Protein AF-A0A7S0K2G7-F1 (afdb_monomer_lite)

Secondary structure (DSSP, 8-state):
---------------------TTTT-EEEEEEEEETTEEEEEEEEE---SS--HHHHHHHHHHHHHHHHHHHHHHSS---HHHHHHHHHHHHHHHHHHHHHHHHHHHHHHHHHHHHHHHHHHHHHHHHHHHHHHHHHHHHHHHHHHHHHHHHHHHHHHHHHHHHHHHHHHHHHHHHHHHHHHHHHHHHHHHHHHHHHHHHH--------------------------------------------------------------------S----HHHHHHHHHHHHHHHHHHHHTTS---------

Structure (mmCIF, N/CA/C/O backbone):
data_AF-A0A7S0K2G7-F1
#
_entry.id   AF-A0A7S0K2G7-F1
#
loop_
_atom_site.group_PDB
_atom_site.id
_atom_site.type_symbol
_atom_site.label_atom_id
_atom_site.label_alt_id
_atom_site.label_comp_id
_atom_site.label_asym_id
_atom_site.label_entity_id
_atom_site.label_seq_id
_atom_site.pdbx_PDB_ins_code
_atom_site.Cartn_x
_atom_site.Cartn_y
_atom_site.Cartn_z
_atom_site.occupancy
_atom_site.B_iso_or_equiv
_atom_site.auth_seq_id
_atom_site.auth_comp_id
_atom_site.auth_asym_id
_atom_site.auth_atom_id
_atom_site.pdbx_PDB_model_num
ATOM 1 N N . SER A 1 1 ? -53.977 41.185 75.839 1.00 46.72 1 SER A N 1
ATOM 2 C CA . SER A 1 1 ? -55.345 41.727 75.687 1.00 46.72 1 SER A CA 1
ATOM 3 C C . SER A 1 1 ? -55.779 41.728 74.235 1.00 46.72 1 SER A C 1
ATOM 5 O O . SER A 1 1 ? -54.952 42.078 73.404 1.00 46.72 1 SER A O 1
ATOM 7 N N . ARG A 1 2 ? -57.063 41.399 73.993 1.00 42.34 2 ARG A N 1
ATOM 8 C CA . ARG A 1 2 ? -57.818 41.165 72.728 1.00 42.34 2 ARG A CA 1
ATOM 9 C C . ARG A 1 2 ? -58.191 39.679 72.640 1.00 42.34 2 ARG A C 1
ATOM 11 O O . ARG A 1 2 ? -57.445 38.886 72.094 1.00 42.34 2 ARG A O 1
ATOM 18 N N . LYS A 1 3 ? -59.100 39.201 73.494 1.00 41.12 3 LYS A N 1
ATOM 19 C CA . LYS A 1 3 ? -60.565 39.409 73.563 1.00 41.12 3 LYS A CA 1
ATOM 20 C C . LYS A 1 3 ? -61.272 38.755 72.372 1.00 41.12 3 LYS A C 1
ATOM 22 O O . LYS A 1 3 ? -61.153 39.205 71.240 1.00 41.12 3 LYS A O 1
ATOM 27 N N . ALA A 1 4 ? -61.958 37.671 72.719 1.00 39.75 4 ALA A N 1
ATOM 28 C CA . ALA A 1 4 ? -62.763 36.803 71.888 1.00 39.75 4 ALA A CA 1
ATOM 29 C C . ALA A 1 4 ? -63.917 37.536 71.193 1.00 39.75 4 ALA A C 1
ATOM 31 O O . ALA A 1 4 ? -64.516 38.451 71.761 1.00 39.75 4 ALA A O 1
ATOM 32 N N . SER A 1 5 ? -64.269 37.040 70.011 1.00 44.09 5 SER A N 1
ATOM 33 C CA . SER A 1 5 ? -65.574 37.225 69.386 1.00 44.09 5 SER A CA 1
ATOM 34 C C . SER A 1 5 ? -66.043 35.870 68.867 1.00 44.09 5 SER A C 1
ATOM 36 O O . SER A 1 5 ? -65.487 35.324 67.914 1.00 44.09 5 SER A O 1
ATOM 38 N N . SER A 1 6 ? -67.045 35.322 69.540 1.00 43.19 6 SER A N 1
ATOM 39 C CA . SER A 1 6 ? -67.936 34.297 69.013 1.00 43.19 6 SER A CA 1
ATOM 40 C C . SER A 1 6 ? -68.705 34.824 67.797 1.00 43.19 6 SER A C 1
ATOM 42 O O . SER A 1 6 ? -68.936 36.028 67.670 1.00 43.19 6 SER A O 1
ATOM 44 N N . PRO A 1 7 ? -69.187 33.909 66.952 1.00 49.47 7 PRO A N 1
ATOM 45 C CA . PRO A 1 7 ? -70.595 33.948 66.593 1.00 49.47 7 PRO A CA 1
ATOM 46 C C . PRO A 1 7 ? -71.286 32.668 67.066 1.00 49.47 7 PRO A C 1
ATOM 48 O O . PRO A 1 7 ? -70.886 31.552 66.736 1.00 49.47 7 PRO A O 1
ATOM 51 N N . SER A 1 8 ? -72.319 32.850 67.886 1.00 35.50 8 SER A N 1
ATOM 52 C CA . SER A 1 8 ? -73.343 31.842 68.113 1.00 35.50 8 SER A CA 1
ATOM 53 C C . SER A 1 8 ? -74.365 31.882 66.974 1.00 35.50 8 SER A C 1
ATOM 55 O O . SER A 1 8 ? -74.517 32.901 66.304 1.00 35.50 8 SER A O 1
ATOM 57 N N . ALA A 1 9 ? -75.104 30.777 66.875 1.00 35.03 9 ALA A N 1
ATOM 58 C CA . ALA A 1 9 ? -76.472 30.652 66.377 1.00 35.03 9 ALA A CA 1
ATOM 59 C C . ALA A 1 9 ? -76.649 29.837 65.084 1.00 35.03 9 ALA A C 1
ATOM 61 O O . ALA A 1 9 ? -76.463 30.299 63.965 1.00 35.03 9 ALA A O 1
ATOM 62 N N . SER A 1 10 ? -77.183 28.637 65.325 1.00 38.94 10 SER A N 1
ATOM 63 C CA . SER A 1 10 ? -78.359 28.121 64.622 1.00 38.94 10 SER A CA 1
ATOM 64 C C . SER A 1 10 ? -78.137 27.475 63.261 1.00 38.94 10 SER A C 1
ATOM 66 O O . SER A 1 10 ? -78.573 27.954 62.224 1.00 38.94 10 SER A O 1
ATOM 68 N N . GLY A 1 11 ? -77.578 26.270 63.324 1.00 35.41 11 GLY A N 1
ATOM 69 C CA . GLY A 1 11 ? -77.797 25.210 62.345 1.00 35.41 11 GLY A CA 1
ATOM 70 C C . GLY A 1 11 ? -78.145 23.908 63.059 1.00 35.41 11 GLY A C 1
ATOM 71 O O . GLY A 1 11 ? -77.498 22.892 62.836 1.00 35.41 11 GLY A O 1
ATOM 72 N N . ALA A 1 12 ? -79.112 23.948 63.982 1.00 40.53 12 ALA A N 1
ATOM 73 C CA . ALA A 1 12 ? -79.680 22.761 64.616 1.00 40.53 12 ALA A CA 1
ATOM 74 C C . ALA A 1 12 ? -80.549 21.999 63.600 1.00 40.53 12 ALA A C 1
ATOM 76 O O . ALA A 1 12 ? -81.770 21.977 63.684 1.00 40.53 12 ALA A O 1
ATOM 77 N N . GLY A 1 13 ? -79.894 21.396 62.611 1.00 36.75 13 GLY A N 1
ATOM 78 C CA . GLY A 1 13 ? -80.417 20.294 61.819 1.00 36.75 13 GLY A CA 1
ATOM 79 C C . GLY A 1 13 ? -79.811 19.015 62.366 1.00 36.75 13 GLY A C 1
ATOM 80 O O . GLY A 1 13 ? -78.929 18.429 61.747 1.00 36.75 13 GLY A O 1
ATOM 81 N N . ALA A 1 14 ? -80.226 18.620 63.570 1.00 38.97 14 ALA A N 1
ATOM 82 C CA . ALA A 1 14 ? -79.984 17.265 64.030 1.00 38.97 14 ALA A CA 1
ATOM 83 C C . ALA A 1 14 ? -80.592 16.314 62.982 1.00 38.97 14 ALA A C 1
ATOM 85 O O . ALA A 1 14 ? -81.797 16.419 62.737 1.00 38.97 14 ALA A O 1
ATOM 86 N N . PRO A 1 15 ? -79.852 15.366 62.371 1.00 45.03 15 PRO A N 1
ATOM 87 C CA . PRO A 1 15 ? -80.529 14.151 61.969 1.00 45.03 15 PRO A CA 1
ATOM 88 C C . PRO A 1 15 ? -81.045 13.576 63.281 1.00 45.03 15 PRO A C 1
ATOM 90 O O . PRO A 1 15 ? -80.253 13.253 64.167 1.00 45.03 15 PRO A O 1
ATOM 93 N N . SER A 1 16 ? -82.367 13.568 63.458 1.00 41.41 16 SER A N 1
ATOM 94 C CA . SER A 1 16 ? -82.991 12.932 64.605 1.00 41.41 16 SER A CA 1
ATOM 95 C C . SER A 1 16 ? -82.358 11.552 64.742 1.00 41.41 16 SER A C 1
ATOM 97 O O . SER A 1 16 ? -82.547 10.690 63.879 1.00 41.41 16 SER A O 1
ATOM 99 N N . SER A 1 17 ? -81.559 11.362 65.789 1.00 47.97 17 SER A N 1
ATOM 100 C CA . SER A 1 17 ? -81.069 10.060 66.194 1.00 47.97 17 SER A CA 1
ATOM 101 C C . SER A 1 17 ? -82.270 9.310 66.753 1.00 47.97 17 SER A C 1
ATOM 103 O O . SER A 1 17 ? -82.450 9.178 67.962 1.00 47.97 17 SER A O 1
ATOM 105 N N . ALA A 1 18 ? -83.135 8.851 65.853 1.00 45.72 18 ALA A N 1
ATOM 106 C CA . ALA A 1 18 ? -83.920 7.676 66.135 1.00 45.72 18 ALA A CA 1
ATOM 107 C C . ALA A 1 18 ? -82.900 6.577 66.473 1.00 45.72 18 ALA A C 1
ATOM 109 O O . ALA A 1 18 ? -81.895 6.464 65.758 1.00 45.72 18 ALA A O 1
ATOM 110 N N . PRO A 1 19 ? -83.089 5.786 67.540 1.00 45.00 19 PRO A N 1
ATOM 111 C CA . PRO A 1 19 ? -82.318 4.571 67.723 1.00 45.00 19 PRO A CA 1
ATOM 112 C C . PRO A 1 19 ? -82.691 3.656 66.556 1.00 45.00 19 PRO A C 1
ATOM 114 O O . PRO A 1 19 ? -83.670 2.915 66.601 1.00 45.00 19 PRO A O 1
ATOM 117 N N . GLY A 1 20 ? -81.958 3.798 65.449 1.00 45.41 20 GLY A N 1
ATOM 118 C CA . GLY A 1 20 ? -82.076 2.930 64.296 1.00 45.41 20 GLY A CA 1
ATOM 119 C C . GLY A 1 20 ? -81.886 1.523 64.822 1.00 45.41 20 GLY A C 1
ATOM 120 O O . GLY A 1 20 ? -80.885 1.263 65.492 1.00 45.41 20 GLY A O 1
ATOM 121 N N . GLY A 1 21 ? -82.889 0.674 64.592 1.00 56.19 21 GLY A N 1
ATOM 122 C CA . GLY A 1 21 ? -82.960 -0.680 65.126 1.00 56.19 21 GLY A CA 1
ATOM 123 C C . GLY A 1 21 ? -81.731 -1.536 64.775 1.00 56.19 21 GLY A C 1
ATOM 124 O O . GLY A 1 21 ? -80.747 -1.035 64.231 1.00 56.19 21 GLY A O 1
ATOM 125 N N . PRO A 1 22 ? -81.765 -2.854 65.021 1.00 58.34 22 PRO A N 1
ATOM 126 C CA . PRO A 1 22 ? -80.615 -3.774 64.921 1.00 58.34 22 PRO A CA 1
ATOM 127 C C . PRO A 1 22 ? -79.982 -3.925 63.510 1.00 58.34 22 PRO A C 1
ATOM 129 O O . PRO A 1 22 ? -79.327 -4.919 63.202 1.00 58.34 22 PRO A O 1
ATOM 132 N N . HIS A 1 23 ? -80.207 -2.981 62.599 1.00 60.00 23 HIS A N 1
ATOM 133 C CA . HIS A 1 23 ? -79.773 -2.934 61.210 1.00 60.00 23 HIS A CA 1
ATOM 134 C C . HIS A 1 23 ? -78.792 -1.783 60.912 1.00 60.00 23 HIS A C 1
ATOM 136 O O . HIS A 1 23 ? -78.157 -1.818 59.865 1.00 60.00 23 HIS A O 1
ATOM 142 N N . SER A 1 24 ? -78.618 -0.803 61.810 1.00 66.69 24 SER A N 1
ATOM 143 C CA . SER A 1 24 ? -77.774 0.391 61.575 1.00 66.69 24 SER A CA 1
ATOM 144 C C . SER A 1 24 ? -76.266 0.108 61.499 1.00 66.69 24 SER A C 1
ATOM 146 O O . SER A 1 24 ? -75.523 0.874 60.894 1.00 66.69 24 SER A O 1
ATOM 148 N N . ARG A 1 25 ? -75.809 -1.019 62.059 1.00 75.06 25 ARG A N 1
ATOM 149 C CA . ARG A 1 25 ? -74.409 -1.477 62.004 1.00 75.06 25 ARG A CA 1
ATOM 150 C C . ARG A 1 25 ? -74.139 -2.516 60.912 1.00 75.06 25 ARG A C 1
ATOM 152 O O . ARG A 1 25 ? -73.017 -2.983 60.790 1.00 75.06 25 ARG A O 1
ATOM 159 N N . LYS A 1 26 ? -75.128 -2.919 60.111 1.00 84.12 26 LYS A N 1
ATOM 160 C CA . LYS A 1 26 ? -74.913 -3.943 59.074 1.00 84.12 26 LYS A CA 1
ATOM 161 C C . LYS A 1 26 ? -74.131 -3.337 57.905 1.00 84.12 26 LYS A C 1
ATOM 163 O O . LYS A 1 26 ? -74.641 -2.456 57.219 1.00 84.12 26 LYS A O 1
ATOM 168 N N . ARG A 1 27 ? -72.903 -3.807 57.670 1.00 86.81 27 ARG A N 1
ATOM 169 C CA . ARG A 1 27 ? -72.091 -3.443 56.497 1.00 86.81 27 ARG A CA 1
ATOM 170 C C . ARG A 1 27 ? -72.146 -4.577 55.482 1.00 86.81 27 ARG A C 1
ATOM 172 O O . ARG A 1 27 ? -72.140 -5.740 55.871 1.00 86.81 27 ARG A O 1
ATOM 179 N N . TYR A 1 28 ? -72.183 -4.245 54.197 1.00 91.50 28 TYR A N 1
ATOM 180 C CA . TYR A 1 28 ? -72.109 -5.231 53.122 1.00 91.50 28 TYR A CA 1
ATOM 181 C C . TYR A 1 28 ? -70.980 -4.854 52.170 1.00 91.50 28 TYR A C 1
ATOM 183 O O . TYR A 1 28 ? -70.902 -3.707 51.731 1.00 91.50 28 TYR A O 1
ATOM 191 N N . LEU A 1 29 ? -70.123 -5.815 51.839 1.00 93.19 29 LEU A N 1
ATOM 192 C CA . LEU A 1 29 ? -69.261 -5.714 50.670 1.00 93.19 29 LEU A CA 1
ATOM 193 C C . LEU A 1 29 ? -70.083 -6.179 49.468 1.00 93.19 29 LEU A C 1
ATOM 195 O O . LEU A 1 29 ? -70.464 -7.344 49.398 1.00 93.19 29 LEU A O 1
ATOM 199 N N . ILE A 1 30 ? -70.394 -5.275 48.542 1.00 92.94 30 ILE A N 1
ATOM 200 C CA . ILE A 1 30 ? -71.134 -5.634 47.330 1.00 92.94 30 ILE A CA 1
ATOM 201 C C . ILE A 1 30 ? -70.124 -6.070 46.277 1.00 92.94 30 ILE A C 1
ATOM 203 O O . ILE A 1 30 ? -69.404 -5.245 45.714 1.00 92.94 30 ILE A O 1
ATOM 207 N N . LEU A 1 31 ? -70.079 -7.373 46.013 1.00 94.62 31 LEU A N 1
ATOM 208 C CA . LEU A 1 31 ? -69.347 -7.911 44.880 1.00 94.62 31 LEU A CA 1
ATOM 209 C C . LEU A 1 31 ? -70.282 -7.925 43.670 1.00 94.62 31 LEU A C 1
ATOM 211 O O . LEU A 1 31 ? -71.177 -8.765 43.574 1.00 94.62 31 LEU A O 1
ATOM 215 N N . THR A 1 32 ? -70.095 -6.980 42.754 1.00 94.75 32 THR A N 1
ATOM 216 C CA . THR A 1 32 ? -70.850 -6.948 41.498 1.00 94.75 32 THR A CA 1
ATOM 217 C C . THR A 1 32 ? -70.083 -7.701 40.423 1.00 94.75 32 THR A C 1
ATOM 219 O O . THR A 1 32 ? -69.013 -7.264 40.004 1.00 94.75 32 THR A O 1
ATOM 222 N N . TYR A 1 33 ? -70.649 -8.808 39.953 1.00 93.88 33 TYR A N 1
ATOM 223 C CA . TYR A 1 33 ? -70.148 -9.526 38.789 1.00 93.88 33 TYR A CA 1
ATOM 224 C C . TYR A 1 33 ? -70.899 -9.044 37.547 1.00 93.88 33 TYR A C 1
ATOM 226 O O . TYR A 1 33 ? -72.125 -9.132 37.472 1.00 93.88 33 TYR A O 1
ATOM 234 N N . THR A 1 34 ? -70.163 -8.475 36.597 1.00 94.44 34 THR A N 1
ATOM 235 C CA . THR A 1 34 ? -70.719 -7.903 35.368 1.00 94.44 34 THR A CA 1
ATOM 236 C C . THR A 1 34 ? -70.363 -8.770 34.168 1.00 94.44 34 THR A C 1
ATOM 238 O O . THR A 1 34 ? -69.181 -9.010 33.923 1.00 94.44 34 THR A O 1
ATOM 241 N N . VAL A 1 35 ? -71.376 -9.183 33.412 1.00 92.38 35 VAL A N 1
ATOM 242 C CA . VAL A 1 35 ? -71.272 -9.910 32.136 1.00 92.38 35 VAL A CA 1
ATOM 243 C C . VAL A 1 35 ? -71.955 -9.107 31.018 1.00 92.38 35 VAL A C 1
ATOM 245 O O . VAL A 1 35 ? -72.529 -8.055 31.288 1.00 92.38 35 VAL A O 1
ATOM 248 N N . GLU A 1 36 ? -71.871 -9.562 29.761 1.00 88.69 36 GLU A N 1
ATOM 249 C CA . GLU A 1 36 ? -72.202 -8.771 28.554 1.00 88.69 36 GLU A CA 1
ATOM 250 C C . GLU A 1 36 ? -73.581 -8.088 28.570 1.00 88.69 36 GLU A C 1
ATOM 252 O O . GLU A 1 36 ? -73.713 -6.978 28.059 1.00 88.69 36 GLU A O 1
ATOM 257 N N . PHE A 1 37 ? -74.586 -8.704 29.199 1.00 86.75 37 PHE A N 1
ATOM 258 C CA . PHE A 1 37 ? -75.946 -8.157 29.272 1.00 86.75 37 PHE A CA 1
ATOM 259 C C . PHE A 1 37 ? -76.542 -8.160 30.686 1.00 86.75 37 PHE A C 1
ATOM 261 O O . PHE A 1 37 ? -77.723 -7.856 30.837 1.00 86.75 37 PHE A O 1
ATOM 268 N N . ASP A 1 38 ? -75.761 -8.494 31.722 1.00 90.50 38 ASP A N 1
ATOM 269 C CA . ASP A 1 38 ? -76.280 -8.602 33.090 1.00 90.50 38 ASP A CA 1
ATOM 270 C C . ASP A 1 38 ? -75.260 -8.178 34.160 1.00 90.50 38 ASP A C 1
ATOM 272 O O . ASP A 1 38 ? -74.044 -8.334 34.017 1.00 90.50 38 ASP A O 1
ATOM 276 N N . ARG A 1 39 ? -75.766 -7.620 35.262 1.00 94.19 39 ARG A N 1
ATOM 277 C CA . ARG A 1 39 ? -74.983 -7.210 36.431 1.00 94.19 39 ARG A CA 1
ATOM 278 C C . ARG A 1 39 ? -75.601 -7.823 37.674 1.00 94.19 39 ARG A C 1
ATOM 280 O O . ARG A 1 39 ? -76.542 -7.281 38.257 1.00 94.19 39 ARG A O 1
ATOM 287 N N . VAL A 1 40 ? -74.999 -8.912 38.128 1.00 95.12 40 VAL A N 1
ATOM 288 C CA . VAL A 1 40 ? -75.443 -9.608 39.332 1.00 95.12 40 VAL A CA 1
ATOM 289 C C . VAL A 1 40 ? -74.701 -9.046 40.539 1.00 95.12 40 VAL A C 1
ATOM 291 O O . VAL A 1 40 ? -73.471 -8.965 40.557 1.00 95.12 40 VAL A O 1
ATOM 294 N N . HIS A 1 41 ? -75.456 -8.642 41.557 1.00 96.19 41 HIS A N 1
ATOM 295 C CA . HIS A 1 41 ? -74.921 -8.110 42.805 1.00 96.19 41 HIS A CA 1
ATOM 296 C C . HIS A 1 41 ? -74.969 -9.192 43.881 1.00 96.19 41 HIS A C 1
ATOM 298 O O . HIS A 1 41 ? -76.046 -9.674 44.225 1.00 96.19 41 HIS A O 1
ATOM 304 N N . TYR A 1 42 ? -73.813 -9.527 44.447 1.00 95.81 42 TYR A N 1
ATOM 305 C CA . TYR A 1 42 ? -73.699 -10.418 45.596 1.00 95.81 42 TYR A CA 1
ATOM 306 C C . TYR A 1 42 ? -73.372 -9.579 46.835 1.00 95.81 42 TYR A C 1
ATOM 308 O O . TYR A 1 42 ? -72.226 -9.155 46.998 1.00 95.81 42 TYR A O 1
ATOM 316 N N . PRO A 1 43 ? -74.357 -9.267 47.696 1.00 93.25 43 PRO A N 1
ATOM 317 C CA . PRO A 1 43 ? -74.091 -8.555 48.938 1.00 93.25 43 PRO A CA 1
ATOM 318 C C . PRO A 1 43 ? -73.510 -9.525 49.975 1.00 93.25 43 PRO A C 1
ATOM 320 O O . PRO A 1 43 ? -74.217 -10.388 50.493 1.00 93.25 43 PRO A O 1
ATOM 323 N N . LEU A 1 44 ? -72.225 -9.380 50.302 1.00 93.50 44 LEU A N 1
ATOM 324 C CA . LEU A 1 44 ? -71.573 -10.143 51.365 1.00 93.50 44 LEU A CA 1
ATOM 325 C C . LEU A 1 44 ? -71.712 -9.393 52.695 1.00 93.50 44 LEU A C 1
ATOM 327 O O . LEU A 1 44 ? -71.177 -8.287 52.813 1.00 93.50 44 LEU A O 1
ATOM 331 N N . PRO A 1 45 ? -72.399 -9.954 53.705 1.00 90.31 45 PRO A N 1
ATOM 332 C CA . PRO A 1 45 ? -72.509 -9.323 55.011 1.00 90.31 45 PRO A CA 1
ATOM 333 C C . PRO A 1 45 ? -71.144 -9.305 55.696 1.00 90.31 45 PRO A C 1
ATOM 335 O O . PRO A 1 45 ? -70.472 -10.330 55.790 1.00 90.31 45 PRO A O 1
ATOM 338 N N . LEU A 1 46 ? -70.755 -8.145 56.210 1.00 86.62 46 LEU A N 1
ATOM 339 C CA . LEU A 1 46 ? -69.579 -7.985 57.048 1.00 86.62 46 LEU A CA 1
ATOM 340 C C . LEU A 1 46 ? -70.015 -7.792 58.496 1.00 86.62 46 LEU A C 1
ATOM 342 O O . LEU A 1 46 ? -70.926 -7.011 58.793 1.00 86.62 46 LEU A O 1
ATOM 346 N N . ALA A 1 47 ? -69.326 -8.483 59.401 1.00 84.19 47 ALA A N 1
ATOM 347 C CA . ALA A 1 47 ? -69.401 -8.167 60.814 1.00 84.19 47 ALA A CA 1
ATOM 348 C C . ALA A 1 47 ? -68.845 -6.756 61.029 1.00 84.19 47 ALA A C 1
ATOM 350 O O . ALA A 1 47 ? -67.809 -6.376 60.482 1.00 84.19 47 ALA A O 1
ATOM 351 N N . PHE A 1 48 ? -69.580 -5.960 61.789 1.00 80.44 48 PHE A N 1
ATOM 352 C CA . PHE A 1 48 ? -69.181 -4.606 62.108 1.00 80.44 48 PHE A CA 1
ATOM 353 C C . PHE A 1 48 ? -68.350 -4.616 63.381 1.00 80.44 48 PHE A C 1
ATOM 355 O O . PHE A 1 48 ? -68.866 -4.891 64.463 1.00 80.44 48 PHE A O 1
ATOM 362 N N . GLU A 1 49 ? -67.067 -4.321 63.227 1.00 78.69 49 GLU A N 1
ATOM 363 C CA . GLU A 1 49 ? -66.138 -4.099 64.327 1.00 78.69 49 GLU A CA 1
ATOM 364 C C . GLU A 1 49 ? -65.941 -2.582 64.471 1.00 78.69 49 GLU A C 1
ATOM 366 O O . GLU A 1 49 ? -65.439 -1.937 63.549 1.00 78.69 49 GLU A O 1
ATOM 371 N N . ASP A 1 50 ? -66.405 -2.005 65.588 1.00 73.19 50 ASP A N 1
ATOM 372 C CA . ASP A 1 50 ? -66.291 -0.562 65.879 1.00 73.19 50 ASP A CA 1
ATOM 373 C C . ASP A 1 50 ? -64.818 -0.155 66.063 1.00 73.19 50 ASP A C 1
ATOM 375 O O . ASP A 1 50 ? -64.372 0.848 65.508 1.00 73.19 50 ASP A O 1
ATOM 379 N N . GLU A 1 51 ? -64.043 -0.963 66.793 1.00 79.50 51 GLU A N 1
ATOM 380 C CA . GLU A 1 51 ? -62.613 -0.751 67.003 1.00 79.50 51 GLU A CA 1
ATOM 381 C C . GLU A 1 51 ? -61.924 -2.104 67.257 1.00 79.50 51 GLU A C 1
ATOM 383 O O . GLU A 1 51 ? -62.328 -2.837 68.168 1.00 79.50 51 GLU A O 1
ATOM 388 N N . PRO A 1 52 ? -60.912 -2.494 66.459 1.00 79.56 52 PRO A N 1
ATOM 389 C CA . PRO A 1 52 ? -60.173 -3.723 66.716 1.00 79.56 52 PRO A CA 1
ATOM 390 C C . PRO A 1 52 ? -59.462 -3.617 68.069 1.00 79.56 52 PRO A C 1
ATOM 392 O O . PRO A 1 52 ? -58.906 -2.574 68.413 1.00 79.56 52 PRO A O 1
ATOM 395 N N . SER A 1 53 ? -59.446 -4.701 68.850 1.00 83.69 53 SER A N 1
ATOM 396 C CA . SER A 1 53 ? -58.823 -4.669 70.178 1.00 83.69 53 SER A CA 1
ATOM 397 C C . SER A 1 53 ? -57.352 -4.252 70.082 1.00 83.69 53 SER A C 1
ATOM 399 O O . SER A 1 53 ? -56.604 -4.764 69.241 1.00 83.69 53 SER A O 1
ATOM 401 N N . ALA A 1 54 ? -56.907 -3.354 70.968 1.00 86.19 54 ALA A N 1
ATOM 402 C CA . ALA A 1 54 ? -55.522 -2.878 70.990 1.00 86.19 54 ALA A CA 1
ATOM 403 C C . ALA A 1 54 ? -54.511 -4.039 71.050 1.00 86.19 54 ALA A C 1
ATOM 405 O O . ALA A 1 54 ? -53.446 -3.978 70.436 1.00 86.19 54 ALA A O 1
ATOM 406 N N . GLU A 1 55 ? -54.871 -5.141 71.713 1.00 87.56 55 GLU A N 1
ATOM 407 C CA . GLU A 1 55 ? -54.063 -6.357 71.753 1.00 87.56 55 GLU A CA 1
ATOM 408 C C . GLU A 1 55 ? -53.905 -7.041 70.390 1.00 87.56 55 GLU A C 1
ATOM 410 O O . GLU A 1 55 ? -52.805 -7.486 70.062 1.00 87.56 55 GLU A O 1
ATOM 415 N N . SER A 1 56 ? -54.965 -7.135 69.580 1.00 87.25 56 SER A N 1
ATOM 416 C CA . SER A 1 56 ? -54.895 -7.782 68.261 1.00 87.25 56 SER A CA 1
ATOM 417 C C . SER A 1 56 ? -54.024 -6.979 67.286 1.00 87.25 56 SER A C 1
ATOM 419 O O . SER A 1 56 ? -53.175 -7.545 66.585 1.00 87.25 56 SER A O 1
ATOM 421 N N . MET A 1 57 ? -54.130 -5.648 67.327 1.00 89.06 57 MET A N 1
ATOM 422 C CA . MET A 1 57 ? -53.257 -4.745 66.576 1.00 89.06 57 MET A CA 1
ATOM 423 C C . MET A 1 57 ? -51.809 -4.844 67.047 1.00 89.06 57 MET A C 1
ATOM 425 O O . MET A 1 57 ? -50.904 -5.001 66.229 1.00 89.06 57 MET A O 1
ATOM 429 N N . GLN A 1 58 ? -51.565 -4.825 68.360 1.00 93.81 58 GLN A N 1
ATOM 430 C CA . GLN A 1 58 ? -50.213 -4.964 68.903 1.00 93.81 58 GLN A CA 1
ATOM 431 C C . GLN A 1 58 ? -49.583 -6.316 68.549 1.00 93.81 58 GLN A C 1
ATOM 433 O O . GLN A 1 58 ? -48.402 -6.354 68.202 1.00 93.81 58 GLN A O 1
ATOM 438 N N . ARG A 1 59 ? -50.345 -7.418 68.575 1.00 93.94 59 ARG A N 1
ATOM 439 C CA . ARG A 1 59 ? -49.875 -8.738 68.114 1.00 93.94 59 ARG A CA 1
ATOM 440 C C . ARG A 1 59 ? -49.491 -8.704 66.635 1.00 93.94 59 ARG A C 1
ATOM 442 O O . ARG A 1 59 ? -48.417 -9.184 66.278 1.00 93.94 59 ARG A O 1
ATOM 449 N N . THR A 1 60 ? -50.310 -8.075 65.796 1.00 93.75 60 THR A N 1
ATOM 450 C CA . THR A 1 60 ? -50.039 -7.933 64.357 1.00 93.75 60 THR A CA 1
ATOM 451 C C . THR A 1 60 ? -48.806 -7.070 64.097 1.00 93.75 60 THR A C 1
ATOM 453 O O . THR A 1 60 ? -47.932 -7.463 63.331 1.00 93.75 60 THR A O 1
ATOM 456 N N . ILE A 1 61 ? -48.666 -5.940 64.794 1.00 95.00 61 ILE A N 1
ATOM 457 C CA . ILE A 1 61 ? -47.490 -5.063 64.701 1.00 95.00 61 ILE A CA 1
ATOM 458 C C . ILE A 1 61 ? -46.226 -5.809 65.133 1.00 95.00 61 ILE A C 1
ATOM 460 O O . ILE A 1 61 ? -45.202 -5.707 64.463 1.00 95.00 61 ILE A O 1
ATOM 464 N N . ARG A 1 62 ? -46.278 -6.575 66.230 1.00 95.50 62 ARG A N 1
ATOM 465 C CA . ARG A 1 62 ? -45.144 -7.395 66.682 1.00 95.50 62 ARG A CA 1
ATOM 466 C C . ARG A 1 62 ? -44.767 -8.447 65.639 1.00 95.50 62 ARG A C 1
ATOM 468 O O . ARG A 1 62 ? -43.582 -8.586 65.357 1.00 95.50 62 ARG A O 1
ATOM 475 N N . ARG A 1 63 ? -45.753 -9.125 65.036 1.00 96.50 63 ARG A N 1
ATOM 476 C CA . ARG A 1 63 ? -45.525 -10.089 63.949 1.00 96.50 63 ARG A CA 1
ATOM 477 C C . ARG A 1 63 ? -44.862 -9.422 62.744 1.00 96.50 63 ARG A C 1
ATOM 479 O O . ARG A 1 63 ? -43.775 -9.818 62.364 1.00 96.50 63 ARG A O 1
ATOM 486 N N . LEU A 1 64 ? -45.442 -8.341 62.225 1.00 96.00 64 LEU A N 1
ATOM 487 C CA . LEU A 1 64 ? -44.910 -7.636 61.054 1.00 96.00 64 LEU A CA 1
ATOM 488 C C . LEU A 1 64 ? -43.516 -7.046 61.299 1.00 96.00 64 LEU A C 1
ATOM 490 O O . LEU A 1 64 ? -42.667 -7.066 60.413 1.00 96.00 64 LEU A O 1
ATOM 494 N N . ARG A 1 65 ? -43.252 -6.528 62.505 1.00 94.56 65 ARG A N 1
ATOM 495 C CA . ARG A 1 65 ? -41.914 -6.049 62.880 1.00 94.56 65 ARG A CA 1
ATOM 496 C C . ARG A 1 65 ? -40.899 -7.183 62.934 1.00 94.56 65 ARG A C 1
ATOM 498 O O . ARG A 1 65 ? -39.762 -6.969 62.527 1.00 94.56 65 ARG A O 1
ATOM 505 N N . ARG A 1 66 ? -41.301 -8.360 63.419 1.00 94.50 66 ARG A N 1
ATOM 506 C CA . ARG A 1 66 ? -40.469 -9.563 63.401 1.00 94.50 66 ARG A CA 1
ATOM 507 C C . ARG A 1 66 ? -40.184 -10.004 61.965 1.00 94.50 66 ARG A C 1
ATOM 509 O O . ARG A 1 66 ? -39.017 -10.140 61.630 1.00 94.50 66 ARG A O 1
ATOM 516 N N . ASP A 1 67 ? -41.203 -10.108 61.118 1.00 92.81 67 ASP A N 1
ATOM 517 C CA . ASP A 1 67 ? -41.052 -10.521 59.716 1.00 92.81 67 ASP A CA 1
ATOM 518 C C . ASP A 1 67 ? -40.126 -9.557 58.947 1.00 92.81 67 ASP A C 1
ATOM 520 O O . ASP A 1 67 ? -39.227 -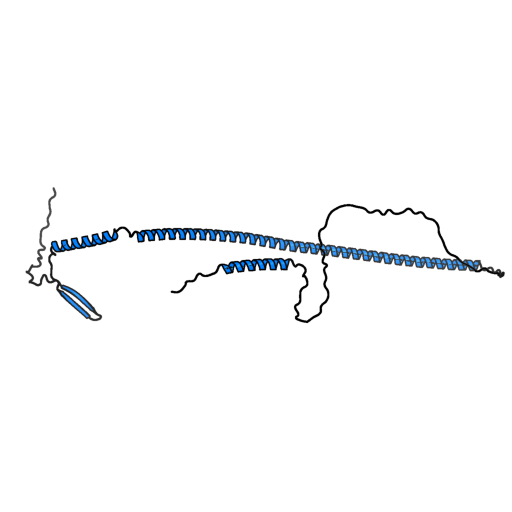9.978 58.223 1.00 92.81 67 ASP A O 1
ATOM 524 N N . LEU A 1 68 ? -40.272 -8.243 59.161 1.00 90.81 68 LEU A N 1
ATOM 525 C CA . LEU A 1 68 ? -39.380 -7.236 58.575 1.00 90.81 68 LEU A CA 1
ATOM 526 C C . LEU A 1 68 ? -37.955 -7.307 59.130 1.00 90.81 68 LEU A C 1
ATOM 528 O O . LEU A 1 68 ? -37.004 -7.051 58.393 1.00 90.81 68 LEU A O 1
ATOM 532 N N . ALA A 1 69 ? -37.789 -7.609 60.419 1.00 86.56 69 ALA A N 1
ATOM 533 C CA . ALA A 1 69 ? -36.472 -7.793 61.017 1.00 86.56 69 ALA A CA 1
ATOM 534 C C . ALA A 1 69 ? -35.785 -9.052 60.471 1.00 86.56 69 ALA A C 1
ATOM 536 O O . ALA A 1 69 ? -34.599 -8.988 60.169 1.00 86.56 69 ALA A O 1
ATOM 537 N N . GLU A 1 70 ? -36.527 -10.144 60.277 1.00 86.69 70 GLU A N 1
ATOM 538 C CA . GLU A 1 70 ? -36.052 -11.390 59.663 1.00 86.69 70 GLU A CA 1
ATOM 539 C C . GLU A 1 70 ? -35.693 -11.193 58.181 1.00 86.69 70 GLU A C 1
ATOM 541 O O . GLU A 1 70 ? -34.643 -11.639 57.728 1.00 86.69 70 GLU A O 1
ATOM 546 N N . GLN A 1 71 ? -36.498 -10.451 57.417 1.00 84.62 71 GLN A N 1
ATOM 547 C CA . GLN A 1 71 ? -36.174 -10.118 56.024 1.00 84.62 71 GLN A CA 1
ATOM 548 C C . GLN A 1 71 ? -34.963 -9.189 55.912 1.00 84.62 71 GLN A C 1
ATOM 550 O O . GLN A 1 71 ? -34.117 -9.365 55.035 1.00 84.62 71 GLN A O 1
ATOM 555 N N . ARG A 1 72 ? -34.853 -8.197 56.801 1.00 82.38 72 ARG A N 1
ATOM 556 C CA . ARG A 1 72 ? -33.693 -7.300 56.838 1.00 82.38 72 ARG A CA 1
ATOM 557 C C . ARG A 1 72 ? -32.440 -8.011 57.310 1.00 82.38 72 ARG A C 1
ATOM 559 O O . ARG A 1 72 ? -31.389 -7.705 56.776 1.00 82.38 72 ARG A O 1
ATOM 566 N N . SER A 1 73 ? -32.519 -8.940 58.259 1.00 75.00 73 SER A N 1
ATOM 567 C CA . SER A 1 73 ? -31.363 -9.739 58.671 1.00 75.00 73 SER A CA 1
ATOM 568 C C . SER A 1 73 ? -30.969 -10.768 57.613 1.00 75.00 73 SER A C 1
ATOM 570 O O . SER A 1 73 ? -29.785 -11.040 57.470 1.00 75.00 73 SER A O 1
ATOM 572 N N . ALA A 1 74 ? -31.914 -11.272 56.813 1.00 73.19 74 ALA A N 1
ATOM 573 C CA . ALA A 1 74 ? -31.615 -12.084 55.635 1.00 73.19 74 ALA A CA 1
ATOM 574 C C . ALA A 1 74 ? -30.941 -11.265 54.517 1.00 73.19 74 ALA A C 1
ATOM 576 O O . ALA A 1 74 ? -30.011 -11.750 53.882 1.00 73.19 74 ALA A O 1
ATOM 577 N N . ALA A 1 75 ? -31.361 -10.013 54.303 1.00 68.38 75 ALA A N 1
ATOM 578 C CA . ALA A 1 75 ? -30.754 -9.104 53.324 1.00 68.38 75 ALA A CA 1
ATOM 579 C C . ALA A 1 75 ? -29.442 -8.452 53.809 1.00 68.38 75 ALA A C 1
ATOM 581 O O . ALA A 1 75 ? -28.591 -8.103 52.997 1.00 68.38 75 ALA A O 1
ATOM 582 N N . ALA A 1 76 ? -29.286 -8.270 55.123 1.00 65.56 76 ALA A N 1
ATOM 583 C CA . ALA A 1 76 ? -28.075 -7.777 55.782 1.00 65.56 76 ALA A CA 1
ATOM 584 C C . ALA A 1 76 ? -27.140 -8.913 56.224 1.00 65.56 76 ALA A C 1
ATOM 586 O O . ALA A 1 76 ? -26.072 -8.647 56.779 1.00 65.56 76 ALA A O 1
ATOM 587 N N . GLY A 1 77 ? -27.532 -10.171 55.996 1.00 61.78 77 GLY A N 1
ATOM 588 C CA . GLY A 1 77 ? -26.645 -11.316 56.103 1.00 61.78 77 GLY A CA 1
ATOM 589 C C . GLY A 1 77 ? -25.454 -11.076 55.187 1.00 61.78 77 GLY A C 1
ATOM 590 O O . GLY A 1 77 ? -25.636 -10.636 54.052 1.00 61.78 77 GLY A O 1
ATOM 591 N N . ALA A 1 78 ? -24.248 -11.285 55.721 1.00 64.06 78 ALA A N 1
ATOM 592 C CA . ALA A 1 78 ? -22.998 -11.055 55.007 1.00 64.06 78 ALA A CA 1
ATOM 593 C C . ALA A 1 78 ? -23.109 -11.598 53.571 1.00 64.06 78 ALA A C 1
ATOM 595 O O . ALA A 1 78 ? -23.603 -12.721 53.408 1.00 64.06 78 ALA A O 1
ATOM 596 N N . PRO A 1 79 ? -22.703 -10.821 52.548 1.00 67.25 79 PRO A N 1
ATOM 597 C CA . PRO A 1 79 ? -22.809 -11.268 51.168 1.00 67.25 79 PRO A CA 1
ATOM 598 C C . PRO A 1 79 ? -22.150 -12.638 51.056 1.00 67.25 79 PRO A C 1
ATOM 600 O O . PRO A 1 79 ? -21.092 -12.852 51.654 1.00 67.25 79 PRO A O 1
ATOM 603 N N . ASP A 1 80 ? -22.793 -13.577 50.357 1.00 79.50 80 ASP A N 1
ATOM 604 C CA . ASP A 1 80 ? -22.271 -14.938 50.257 1.00 79.50 80 ASP A CA 1
ATOM 605 C C . ASP A 1 80 ? -20.803 -14.862 49.796 1.00 79.50 80 ASP A C 1
ATOM 607 O O . ASP A 1 80 ? -20.535 -14.389 48.683 1.00 79.50 80 ASP A O 1
ATOM 611 N N . PRO A 1 81 ? -19.833 -15.298 50.623 1.00 82.75 81 PRO A N 1
ATOM 612 C CA . PRO A 1 81 ? -18.419 -15.167 50.300 1.00 82.75 81 PRO A CA 1
ATOM 613 C C . PRO A 1 81 ? -18.059 -15.915 49.011 1.00 82.75 81 PRO A C 1
ATOM 615 O O . PRO A 1 81 ? -17.026 -15.628 48.405 1.00 82.75 81 PRO A O 1
ATOM 618 N N . ARG A 1 82 ? -18.888 -16.870 48.559 1.00 85.94 82 ARG A N 1
ATOM 619 C CA . ARG A 1 82 ? -18.751 -17.491 47.235 1.00 85.94 82 ARG A CA 1
ATOM 620 C C . ARG A 1 82 ? -19.133 -16.527 46.115 1.00 85.94 82 ARG A C 1
ATOM 622 O O . ARG A 1 82 ? -18.330 -16.336 45.206 1.00 85.94 82 ARG A O 1
ATOM 629 N N . ALA A 1 83 ? -20.286 -15.871 46.219 1.00 87.62 83 ALA A N 1
ATOM 630 C CA . ALA A 1 83 ? -20.738 -14.883 45.243 1.00 87.62 83 ALA A CA 1
ATOM 631 C C . ALA A 1 83 ? -19.777 -13.684 45.150 1.00 87.62 83 ALA A C 1
ATOM 633 O O . ALA A 1 83 ? -19.487 -13.205 44.056 1.00 87.62 83 ALA A O 1
ATOM 634 N N . GLU A 1 84 ? -19.207 -13.232 46.272 1.00 89.06 84 GLU A N 1
ATOM 635 C CA . GLU A 1 84 ? -18.189 -12.172 46.261 1.00 89.06 84 GLU A CA 1
ATOM 636 C C . GLU A 1 84 ? -16.899 -12.604 45.558 1.00 89.06 84 GLU A C 1
ATOM 638 O O . GLU A 1 84 ? -16.341 -11.843 44.762 1.00 89.06 84 GLU A O 1
ATOM 643 N N . ARG A 1 85 ? -16.427 -13.833 45.808 1.00 92.62 85 ARG A N 1
ATOM 644 C CA . ARG A 1 85 ? -15.253 -14.393 45.119 1.00 92.62 85 ARG A CA 1
ATOM 645 C C . ARG A 1 85 ? -15.497 -14.533 43.621 1.00 92.62 85 ARG A C 1
ATOM 647 O O . ARG A 1 85 ? -14.609 -14.206 42.837 1.00 92.62 85 ARG A O 1
ATOM 654 N N . GLU A 1 86 ? -16.686 -14.969 43.217 1.00 94.12 86 GLU A N 1
ATOM 655 C CA . GLU A 1 86 ? -17.080 -15.049 41.808 1.00 94.12 86 GLU A CA 1
ATOM 656 C C . GLU A 1 86 ? -17.148 -13.666 41.156 1.00 94.12 86 GLU A C 1
ATOM 658 O O . GLU A 1 86 ? -16.610 -13.475 40.065 1.00 94.12 86 GLU A O 1
ATOM 663 N N . LEU A 1 87 ? -17.722 -12.672 41.839 1.00 93.00 87 LEU A N 1
ATOM 664 C CA . LEU A 1 87 ? -17.772 -11.292 41.358 1.00 93.00 87 LEU A CA 1
ATOM 665 C C . LEU A 1 87 ? -16.363 -10.705 41.186 1.00 93.00 87 LEU A C 1
ATOM 667 O O . LEU A 1 87 ? -16.087 -10.041 40.186 1.00 93.00 87 LEU A O 1
ATOM 671 N N . GLN A 1 88 ? -15.459 -10.965 42.133 1.00 94.88 88 GLN A N 1
ATOM 672 C CA . GLN A 1 88 ? -14.057 -10.556 42.028 1.00 94.88 88 GLN A CA 1
ATOM 673 C C . GLN A 1 88 ? -13.350 -11.268 40.870 1.00 94.88 88 GLN A C 1
ATOM 675 O O . GLN A 1 88 ? -12.698 -10.611 40.059 1.00 94.88 88 GLN A O 1
ATOM 680 N N . ALA A 1 89 ? -13.538 -12.581 40.719 1.00 96.31 89 ALA A N 1
ATOM 681 C CA . ALA A 1 89 ? -12.980 -13.339 39.600 1.00 96.31 89 ALA A CA 1
ATOM 682 C C . ALA A 1 89 ? -13.491 -12.823 38.243 1.00 96.31 89 ALA A C 1
ATOM 684 O O . ALA A 1 89 ? -12.718 -12.687 37.295 1.00 96.31 89 ALA A O 1
ATOM 685 N N . LEU A 1 90 ? -14.778 -12.479 38.149 1.00 96.94 90 LEU A N 1
ATOM 686 C CA . LEU A 1 90 ? -15.371 -11.880 36.954 1.00 96.94 90 LEU A CA 1
ATOM 687 C C . LEU A 1 90 ? -14.797 -10.492 36.661 1.00 96.94 90 LEU A C 1
ATOM 689 O O . LEU A 1 90 ? -14.514 -10.192 35.504 1.00 96.94 90 LEU A O 1
ATOM 693 N N . ARG A 1 91 ? -14.579 -9.655 37.681 1.00 97.00 91 ARG A N 1
ATOM 694 C CA . ARG A 1 91 ? -13.946 -8.335 37.516 1.00 97.00 91 ARG A CA 1
ATOM 695 C C . ARG A 1 91 ? -12.522 -8.448 36.985 1.00 97.00 91 ARG A C 1
ATOM 697 O O . ARG A 1 91 ? -12.175 -7.707 36.067 1.00 97.00 91 ARG A O 1
ATOM 704 N N . VAL A 1 92 ? -11.738 -9.388 37.513 1.00 97.88 92 VAL A N 1
ATOM 705 C CA . VAL A 1 92 ? -10.377 -9.662 37.029 1.00 97.88 92 VAL A CA 1
ATOM 706 C C . VAL A 1 92 ? -10.419 -10.097 35.566 1.00 97.88 92 VAL A C 1
ATOM 708 O O . VAL A 1 92 ? -9.818 -9.428 34.728 1.00 97.88 92 VAL A O 1
ATOM 711 N N . ARG A 1 93 ? -11.233 -11.102 35.221 1.00 97.88 93 ARG A N 1
ATOM 712 C CA . ARG A 1 93 ? -11.382 -11.564 33.827 1.00 97.88 93 ARG A CA 1
ATOM 713 C C . ARG A 1 93 ? -11.830 -10.455 32.876 1.00 97.88 93 ARG A C 1
ATOM 715 O O . ARG A 1 93 ? -11.364 -10.377 31.746 1.00 97.88 93 ARG A O 1
ATOM 722 N N . LEU A 1 94 ? -12.733 -9.581 33.321 1.00 97.62 94 LEU A N 1
ATOM 723 C CA . LEU A 1 94 ? -13.210 -8.453 32.520 1.00 97.62 94 LEU A CA 1
ATOM 724 C C . LEU A 1 94 ? -12.099 -7.413 32.314 1.00 97.62 94 LEU A C 1
ATOM 726 O O . LEU A 1 94 ? -11.984 -6.854 31.224 1.00 97.62 94 LEU A O 1
ATOM 730 N N . SER A 1 95 ? -11.264 -7.171 33.328 1.00 97.56 95 SER A N 1
ATOM 731 C CA . SER A 1 95 ? -10.092 -6.298 33.198 1.00 97.56 95 SER A CA 1
ATOM 732 C C . SER A 1 95 ? -9.052 -6.871 32.231 1.00 97.56 95 SER A C 1
ATOM 734 O O . SER A 1 95 ? -8.616 -6.158 31.333 1.00 97.56 95 SER A O 1
ATOM 736 N N . GLU A 1 96 ? -8.754 -8.168 32.322 1.00 98.00 96 GLU A N 1
ATOM 737 C CA . GLU A 1 96 ? -7.828 -8.864 31.422 1.00 98.00 96 GLU A CA 1
ATOM 738 C C . GLU A 1 96 ? -8.332 -8.825 29.975 1.00 98.00 96 GLU A C 1
ATOM 740 O O . GLU A 1 96 ? -7.609 -8.397 29.079 1.00 98.00 96 GLU A O 1
ATOM 745 N N . ALA A 1 97 ? -9.609 -9.146 29.749 1.00 97.44 97 ALA A N 1
ATOM 746 C CA . ALA A 1 97 ? -10.211 -9.086 28.419 1.00 97.44 97 ALA A CA 1
ATOM 747 C C . ALA A 1 97 ? -10.193 -7.666 27.822 1.00 97.44 97 ALA A C 1
ATOM 749 O O . ALA A 1 97 ? -10.051 -7.493 26.609 1.00 97.44 97 ALA A O 1
ATOM 750 N N . ARG A 1 98 ? -10.331 -6.623 28.655 1.00 97.94 98 ARG A N 1
ATOM 751 C CA . ARG A 1 98 ? -10.216 -5.225 28.208 1.00 97.94 98 ARG A CA 1
ATOM 752 C C . ARG A 1 98 ? -8.785 -4.859 27.830 1.00 97.94 98 ARG A C 1
ATOM 754 O O . ARG A 1 98 ? -8.603 -4.195 26.811 1.00 97.94 98 ARG A O 1
ATOM 761 N N . GLU A 1 99 ? -7.803 -5.295 28.610 1.00 97.94 99 GLU A N 1
ATOM 762 C CA . GLU A 1 99 ? -6.381 -5.104 28.311 1.00 97.94 99 GLU A CA 1
ATOM 763 C C . GLU A 1 99 ? -5.987 -5.819 27.013 1.00 97.94 99 GLU A C 1
ATOM 765 O O . GLU A 1 99 ? -5.385 -5.209 26.130 1.00 97.94 99 GLU A O 1
ATOM 770 N N . GLU A 1 100 ? -6.398 -7.075 26.836 1.00 97.50 100 GLU A N 1
ATOM 771 C CA . GLU A 1 100 ? -6.179 -7.839 25.602 1.00 97.50 100 GLU A CA 1
ATOM 772 C C . GLU A 1 100 ? -6.831 -7.165 24.391 1.00 97.50 100 GLU A C 1
ATOM 774 O O . GLU A 1 100 ? -6.185 -6.974 23.359 1.00 97.50 100 GLU A O 1
ATOM 779 N N . ALA A 1 101 ? -8.083 -6.716 24.523 1.00 97.06 101 ALA A N 1
ATOM 780 C CA . ALA A 1 101 ? -8.756 -5.960 23.471 1.00 97.06 101 ALA A CA 1
ATOM 781 C C . ALA A 1 101 ? -8.053 -4.622 23.176 1.00 97.06 101 ALA A C 1
ATOM 783 O O . ALA A 1 101 ? -8.042 -4.167 22.029 1.00 97.06 101 ALA A O 1
ATOM 784 N N . GLY A 1 102 ? -7.468 -3.981 24.191 1.00 98.12 102 GLY A N 1
ATOM 785 C CA . GLY A 1 102 ? -6.650 -2.779 24.049 1.00 98.12 102 GLY A CA 1
ATOM 786 C C . GLY A 1 102 ? -5.375 -3.041 23.248 1.00 98.12 102 GLY A C 1
ATOM 787 O O . GLY A 1 102 ? -5.110 -2.329 22.277 1.00 98.12 102 GLY A O 1
ATOM 788 N N . ARG A 1 103 ? -4.637 -4.100 23.596 1.00 97.94 103 ARG A N 1
ATOM 789 C CA . ARG A 1 103 ? -3.420 -4.531 22.889 1.00 97.94 103 ARG A CA 1
ATOM 790 C C . ARG A 1 103 ? -3.717 -4.909 21.444 1.00 97.94 103 ARG A C 1
ATOM 792 O O . ARG A 1 103 ? -3.100 -4.351 20.544 1.00 97.94 103 ARG A O 1
ATOM 799 N N . ALA A 1 104 ? -4.742 -5.725 21.204 1.00 97.44 104 ALA A N 1
ATOM 800 C CA . ALA A 1 104 ? -5.154 -6.106 19.854 1.00 97.44 104 ALA A CA 1
ATOM 801 C C . ALA A 1 104 ? -5.533 -4.886 18.992 1.00 97.44 104 ALA A C 1
ATOM 803 O O . ALA A 1 104 ? -5.201 -4.817 17.809 1.00 97.44 104 ALA A O 1
ATOM 804 N N . LYS A 1 105 ? -6.195 -3.875 19.576 1.00 98.06 105 LYS A N 1
ATOM 805 C CA . LYS A 1 105 ? -6.492 -2.612 18.878 1.00 98.06 105 LYS A CA 1
ATOM 806 C C . LYS A 1 105 ? -5.236 -1.790 18.588 1.00 98.06 105 LYS A C 1
ATOM 808 O O . LYS A 1 105 ? -5.175 -1.155 17.535 1.00 98.06 105 LYS A O 1
ATOM 813 N N . ALA A 1 106 ? -4.270 -1.757 19.503 1.00 97.75 106 ALA A N 1
ATOM 814 C CA . ALA A 1 106 ? -2.998 -1.072 19.291 1.00 97.75 106 ALA A CA 1
ATOM 815 C C . ALA A 1 106 ? -2.194 -1.746 18.168 1.00 97.75 106 ALA A C 1
ATOM 817 O O . ALA A 1 106 ? -1.821 -1.074 17.209 1.00 97.75 106 ALA A O 1
ATOM 818 N N . GLU A 1 107 ? -2.059 -3.071 18.214 1.00 97.94 107 GLU A N 1
ATOM 819 C CA . GLU A 1 107 ? -1.410 -3.874 17.172 1.00 97.94 107 GLU A CA 1
ATOM 820 C C . GLU A 1 107 ? -2.087 -3.689 15.807 1.00 97.94 107 GLU A C 1
ATOM 822 O O . GLU A 1 107 ? -1.416 -3.463 14.802 1.00 97.94 107 GLU A O 1
ATOM 827 N N . ALA A 1 108 ? -3.424 -3.687 15.755 1.00 97.19 108 ALA A N 1
ATOM 828 C CA . ALA A 1 108 ? -4.158 -3.425 14.519 1.00 97.19 108 ALA A CA 1
ATOM 829 C C . ALA A 1 108 ? -3.877 -2.018 13.962 1.00 97.19 108 ALA A C 1
ATOM 831 O O . ALA A 1 108 ? -3.697 -1.850 12.756 1.00 97.19 108 ALA A O 1
ATOM 832 N N . ARG A 1 109 ? -3.801 -0.993 14.824 1.00 97.88 109 ARG A N 1
ATOM 833 C CA . ARG A 1 109 ? -3.449 0.377 14.408 1.00 97.88 109 ARG A CA 1
ATOM 834 C C . ARG A 1 109 ? -2.022 0.459 13.878 1.00 97.88 109 ARG A C 1
ATOM 836 O O . ARG A 1 109 ? -1.784 1.152 12.890 1.00 97.88 109 ARG A O 1
ATOM 843 N N . GLU A 1 110 ? -1.083 -0.229 14.513 1.00 97.75 110 GLU A N 1
ATOM 844 C CA . GLU A 1 110 ? 0.302 -0.298 14.052 1.00 97.75 110 GLU A CA 1
ATOM 845 C C . GLU A 1 110 ? 0.414 -1.028 12.714 1.00 97.75 110 GLU A C 1
ATOM 847 O O . GLU A 1 110 ? 1.059 -0.515 11.802 1.00 97.75 110 GLU A O 1
ATOM 852 N N . ALA A 1 111 ? -0.283 -2.153 12.544 1.00 97.44 111 ALA A N 1
ATOM 853 C CA . ALA A 1 111 ? -0.338 -2.877 11.278 1.00 97.44 111 ALA A CA 1
ATOM 854 C C . ALA A 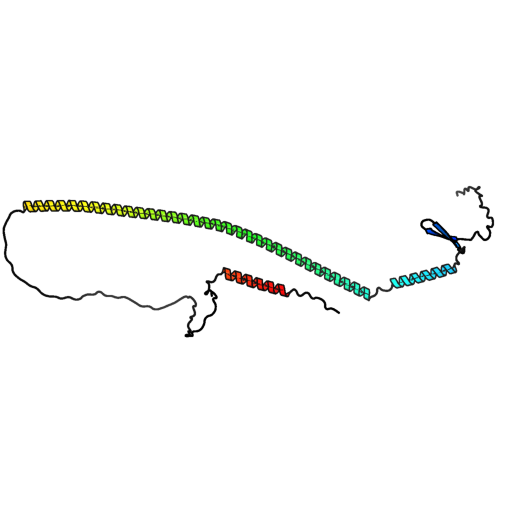1 111 ? -0.917 -2.008 10.148 1.00 97.44 111 ALA A C 1
ATOM 856 O O . ALA A 1 111 ? -0.354 -1.963 9.055 1.00 97.44 111 ALA A O 1
ATOM 857 N N . VAL A 1 112 ? -1.988 -1.251 10.413 1.00 97.81 112 VAL A N 1
ATOM 858 C CA . VAL A 1 112 ? -2.557 -0.296 9.445 1.00 97.81 112 VAL A CA 1
ATOM 859 C C . VAL A 1 112 ? -1.551 0.801 9.088 1.00 97.81 112 VAL A C 1
ATOM 861 O O . VAL A 1 112 ? -1.393 1.124 7.912 1.00 97.81 112 VAL A O 1
ATOM 864 N N . ARG A 1 113 ? -0.819 1.346 10.069 1.00 97.81 113 ARG A N 1
ATOM 865 C CA . ARG A 1 113 ? 0.246 2.332 9.812 1.00 97.81 113 ARG A CA 1
ATOM 866 C C . ARG A 1 113 ? 1.378 1.745 8.967 1.00 97.81 113 ARG A C 1
ATOM 868 O O . ARG A 1 113 ? 1.838 2.394 8.033 1.00 97.81 113 ARG A O 1
ATOM 875 N N . GLN A 1 114 ? 1.810 0.519 9.257 1.00 97.56 114 GLN A N 1
ATOM 876 C CA . GLN A 1 114 ? 2.841 -0.167 8.475 1.00 97.56 114 GLN A CA 1
ATOM 877 C C . GLN A 1 114 ? 2.384 -0.426 7.035 1.00 97.56 114 GLN A C 1
ATOM 879 O O . GLN A 1 114 ? 3.158 -0.206 6.103 1.00 97.56 114 GLN A O 1
ATOM 884 N N . LEU A 1 115 ? 1.125 -0.832 6.837 1.00 97.25 115 LEU A N 1
ATOM 885 C CA . LEU A 1 115 ? 0.545 -1.002 5.506 1.00 97.25 115 LEU A CA 1
ATOM 886 C C . LEU A 1 115 ? 0.517 0.321 4.738 1.00 97.25 115 LEU A C 1
ATOM 888 O O . LEU A 1 115 ? 1.031 0.361 3.623 1.00 97.25 115 LEU A O 1
ATOM 892 N N . ALA A 1 116 ? 0.038 1.405 5.352 1.00 97.44 116 ALA A N 1
ATOM 893 C CA . ALA A 1 116 ? 0.021 2.730 4.732 1.00 97.44 116 ALA A CA 1
ATOM 894 C C . ALA A 1 116 ? 1.429 3.197 4.316 1.00 97.44 116 ALA A C 1
ATOM 896 O O . ALA A 1 116 ? 1.626 3.659 3.192 1.00 97.44 116 ALA A O 1
ATOM 897 N N . ASN A 1 117 ? 2.432 2.997 5.177 1.00 97.50 117 ASN A N 1
ATOM 898 C CA . ASN A 1 117 ? 3.826 3.311 4.853 1.00 97.50 117 ASN A CA 1
ATOM 899 C C . ASN A 1 117 ? 4.349 2.448 3.693 1.00 97.50 117 ASN A C 1
ATOM 901 O O . ASN A 1 117 ? 5.037 2.945 2.802 1.00 97.50 117 ASN A O 1
ATOM 905 N N . SER A 1 118 ? 4.003 1.157 3.670 1.00 96.88 118 SER A N 1
ATOM 906 C CA . SER A 1 118 ? 4.399 0.253 2.586 1.00 96.88 118 SER A CA 1
ATOM 907 C C . SER A 1 118 ? 3.740 0.613 1.250 1.00 96.88 118 SER A C 1
ATOM 909 O O . SER A 1 118 ? 4.365 0.489 0.198 1.00 96.88 118 SER A O 1
ATOM 911 N N . GLU A 1 119 ? 2.497 1.095 1.277 1.00 97.25 119 GLU A N 1
ATOM 912 C CA . GLU A 1 119 ? 1.782 1.572 0.096 1.00 97.25 119 GLU A CA 1
ATOM 913 C C . GLU A 1 119 ? 2.365 2.882 -0.427 1.00 97.25 119 GLU A C 1
ATOM 915 O O . GLU A 1 119 ? 2.529 3.024 -1.638 1.00 97.25 119 GLU A O 1
ATOM 920 N N . ALA A 1 120 ? 2.731 3.811 0.460 1.00 96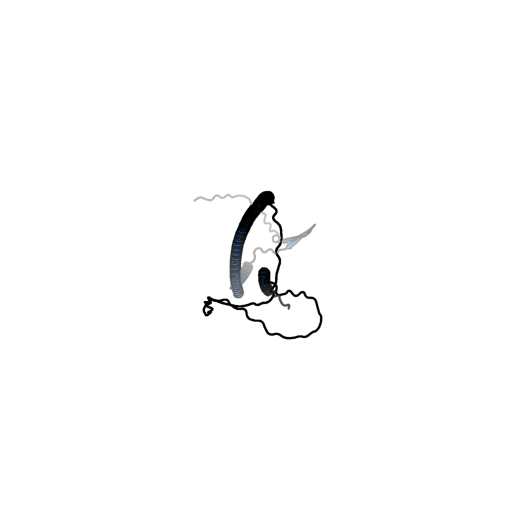.75 120 ALA A N 1
ATOM 921 C CA . ALA A 1 120 ? 3.429 5.035 0.080 1.00 96.75 120 ALA A CA 1
ATOM 922 C C . ALA A 1 120 ? 4.764 4.715 -0.615 1.00 96.75 120 ALA A C 1
ATOM 924 O O . ALA A 1 120 ? 4.989 5.155 -1.742 1.00 96.75 120 ALA A O 1
ATOM 925 N N . ALA A 1 121 ? 5.580 3.838 -0.022 1.00 97.12 121 ALA A N 1
ATOM 926 C CA . ALA A 1 121 ? 6.839 3.395 -0.622 1.00 97.12 121 ALA A CA 1
ATOM 927 C C . ALA A 1 121 ? 6.636 2.701 -1.984 1.00 97.12 121 ALA A C 1
ATOM 929 O O . ALA A 1 121 ? 7.424 2.892 -2.910 1.00 97.12 121 ALA A O 1
ATOM 930 N N . ARG A 1 122 ? 5.560 1.913 -2.146 1.00 97.12 122 ARG A N 1
ATOM 931 C CA . ARG A 1 122 ? 5.208 1.307 -3.442 1.00 97.12 122 ARG A CA 1
ATOM 932 C C . ARG A 1 122 ? 4.835 2.351 -4.488 1.00 97.12 122 ARG A C 1
ATOM 934 O O . ARG A 1 122 ? 5.295 2.234 -5.618 1.00 97.12 122 ARG A O 1
ATOM 941 N N . LYS A 1 123 ? 4.041 3.360 -4.124 1.00 97.81 123 LYS A N 1
ATOM 942 C CA . LYS A 1 123 ? 3.661 4.452 -5.034 1.00 97.81 123 LYS A CA 1
ATOM 943 C C . LYS A 1 123 ? 4.881 5.257 -5.484 1.00 97.81 123 LYS A C 1
ATOM 945 O O . LYS A 1 123 ? 5.001 5.566 -6.664 1.00 97.81 123 LYS A O 1
ATOM 950 N N . GLU A 1 124 ? 5.814 5.542 -4.579 1.00 97.19 124 GLU A N 1
ATOM 951 C CA . GLU A 1 124 ? 7.078 6.213 -4.915 1.00 97.19 124 GLU A CA 1
ATOM 952 C C . GLU A 1 124 ? 7.965 5.355 -5.833 1.00 97.19 124 GLU A C 1
ATOM 954 O O . GLU A 1 124 ? 8.519 5.844 -6.824 1.00 97.19 124 GLU A O 1
ATOM 959 N N . ALA A 1 125 ? 8.061 4.050 -5.561 1.00 96.62 125 ALA A N 1
ATOM 960 C CA . ALA A 1 125 ? 8.774 3.111 -6.424 1.00 96.62 125 ALA A CA 1
ATOM 961 C C . ALA A 1 125 ? 8.137 3.014 -7.823 1.00 96.62 125 ALA A C 1
ATOM 963 O O . ALA A 1 125 ? 8.840 2.984 -8.830 1.00 96.62 125 ALA A O 1
ATOM 964 N N . GLU A 1 126 ? 6.808 3.013 -7.910 1.00 97.25 126 GLU A N 1
ATOM 965 C CA . GLU A 1 126 ? 6.091 3.009 -9.185 1.00 97.25 126 GLU A CA 1
ATOM 966 C C . GLU A 1 126 ? 6.301 4.317 -9.957 1.00 97.25 126 GLU A C 1
ATOM 968 O O . GLU A 1 126 ? 6.598 4.285 -11.152 1.00 97.25 126 GLU A O 1
ATOM 973 N N . ALA A 1 127 ? 6.233 5.465 -9.277 1.00 97.44 127 ALA A N 1
ATOM 974 C CA . ALA A 1 127 ? 6.484 6.770 -9.879 1.00 97.44 127 ALA A CA 1
ATOM 975 C C . ALA A 1 127 ? 7.919 6.885 -10.419 1.00 97.44 127 ALA A C 1
ATOM 977 O O . ALA A 1 127 ? 8.127 7.321 -11.554 1.00 97.44 127 ALA A O 1
ATOM 978 N N . SER A 1 128 ? 8.915 6.441 -9.646 1.00 97.06 128 SER A N 1
ATOM 979 C CA . SER A 1 128 ? 10.316 6.428 -10.087 1.00 97.06 128 SER A CA 1
ATOM 980 C C . SER A 1 128 ? 10.551 5.456 -11.247 1.00 97.06 128 SER A C 1
ATOM 982 O O . SER A 1 128 ? 11.244 5.801 -12.207 1.00 97.06 128 SER A O 1
ATOM 984 N N . TYR A 1 129 ? 9.920 4.279 -11.232 1.00 96.56 129 TYR A N 1
ATOM 985 C CA . TYR A 1 129 ? 9.990 3.334 -12.344 1.00 96.56 129 TYR A CA 1
ATOM 986 C C . TYR A 1 129 ? 9.334 3.891 -13.615 1.00 96.56 129 TYR A C 1
ATOM 988 O O . TYR A 1 129 ? 9.888 3.766 -14.710 1.00 96.56 129 TYR A O 1
ATOM 996 N N . ALA A 1 130 ? 8.183 4.553 -13.489 1.00 97.56 130 ALA A N 1
ATOM 997 C CA . ALA A 1 130 ? 7.528 5.233 -14.599 1.00 97.56 130 ALA A CA 1
ATOM 998 C C . ALA A 1 130 ? 8.422 6.342 -15.176 1.00 97.56 130 ALA A C 1
ATOM 1000 O O . ALA A 1 130 ? 8.601 6.411 -16.396 1.00 97.56 130 ALA A O 1
ATOM 1001 N N . ALA A 1 131 ? 9.053 7.151 -14.319 1.00 97.00 131 ALA A N 1
ATOM 1002 C CA . ALA A 1 131 ? 10.010 8.170 -14.740 1.00 97.00 131 ALA A CA 1
ATOM 1003 C C . ALA A 1 131 ? 11.182 7.548 -15.518 1.00 97.00 131 ALA A C 1
ATOM 1005 O O . ALA A 1 131 ? 11.427 7.953 -16.657 1.00 97.00 131 ALA A O 1
ATOM 1006 N N . LEU A 1 132 ? 11.817 6.502 -14.975 1.00 96.88 132 LEU A N 1
ATOM 1007 C CA . LEU A 1 132 ? 12.923 5.792 -15.625 1.00 96.88 132 LEU A CA 1
ATOM 1008 C C . LEU A 1 132 ? 12.513 5.168 -16.966 1.00 96.88 132 LEU A C 1
ATOM 1010 O O . LEU A 1 132 ? 13.272 5.178 -17.933 1.00 96.88 132 LEU A O 1
ATOM 1014 N N . ARG A 1 133 ? 11.286 4.652 -17.064 1.00 96.75 133 ARG A N 1
ATOM 1015 C CA . ARG A 1 133 ? 10.748 4.119 -18.318 1.00 96.75 133 ARG A CA 1
ATOM 1016 C C . ARG A 1 133 ? 10.594 5.214 -19.372 1.00 96.75 133 ARG A C 1
ATOM 1018 O O . ARG A 1 133 ? 10.889 4.985 -20.546 1.00 96.75 133 ARG A O 1
ATOM 1025 N N . THR A 1 134 ? 10.119 6.398 -18.982 1.00 96.75 134 THR A N 1
ATOM 1026 C CA . THR A 1 134 ? 9.961 7.516 -19.923 1.00 96.75 134 THR A CA 1
ATOM 1027 C C . THR A 1 134 ? 11.298 8.101 -20.364 1.00 96.75 134 THR A C 1
ATOM 1029 O O . THR A 1 134 ? 11.453 8.364 -21.559 1.00 96.75 134 THR A O 1
ATOM 1032 N N . SER A 1 135 ? 12.267 8.266 -19.456 1.00 96.69 135 SER A N 1
ATOM 1033 C CA . SER A 1 135 ? 13.619 8.712 -19.812 1.00 96.69 135 SER A CA 1
ATOM 1034 C C . SER A 1 135 ? 14.316 7.673 -20.685 1.00 96.69 135 SER A C 1
ATOM 1036 O O . SER A 1 135 ? 14.731 8.012 -21.787 1.00 96.69 135 SER A O 1
ATOM 1038 N N . GLY A 1 136 ? 14.280 6.393 -20.307 1.00 97.38 136 GLY A N 1
ATOM 1039 C CA . GLY A 1 136 ? 14.842 5.305 -21.107 1.00 97.38 136 GLY A CA 1
ATOM 1040 C C . GLY A 1 136 ? 14.247 5.223 -22.517 1.00 97.38 136 GLY A C 1
ATOM 1041 O O . GLY A 1 136 ? 14.968 4.989 -23.484 1.00 97.38 136 GLY A O 1
ATOM 1042 N N . ARG A 1 137 ? 12.944 5.498 -22.686 1.00 97.12 137 ARG A N 1
ATOM 1043 C CA . ARG A 1 137 ? 12.324 5.587 -24.020 1.00 97.12 137 ARG A CA 1
ATOM 1044 C C . ARG A 1 137 ? 12.835 6.786 -24.824 1.00 97.12 137 ARG A C 1
ATOM 1046 O O . ARG A 1 137 ? 12.987 6.669 -26.038 1.00 97.12 137 ARG A O 1
ATOM 1053 N N . LYS A 1 138 ? 13.052 7.940 -24.186 1.00 97.19 138 LYS A N 1
ATOM 1054 C CA . LYS A 1 138 ? 13.622 9.128 -24.845 1.00 97.19 138 LYS A CA 1
ATOM 1055 C C . LYS A 1 138 ? 15.071 8.875 -25.253 1.00 97.19 138 LYS A C 1
ATOM 1057 O O . LYS A 1 138 ? 15.429 9.189 -26.382 1.00 97.19 138 LYS A O 1
ATOM 1062 N N . ASP A 1 139 ? 15.856 8.253 -24.384 1.00 96.44 139 ASP A N 1
ATOM 1063 C CA . ASP A 1 139 ? 17.261 7.947 -24.646 1.00 96.44 139 ASP A CA 1
ATOM 1064 C C . ASP A 1 139 ? 17.406 6.893 -25.745 1.00 96.44 139 ASP A C 1
ATOM 1066 O O . ASP A 1 139 ? 18.192 7.085 -26.666 1.00 96.44 139 ASP A O 1
ATOM 1070 N N . ALA A 1 140 ? 16.568 5.851 -25.754 1.00 96.81 140 ALA A N 1
ATOM 1071 C CA . ALA A 1 140 ? 16.531 4.888 -26.855 1.00 96.81 140 ALA A CA 1
ATOM 1072 C C . ALA A 1 140 ? 16.224 5.559 -28.206 1.00 96.81 140 ALA A C 1
ATOM 1074 O O . ALA A 1 140 ? 16.869 5.252 -29.204 1.00 96.81 140 ALA A O 1
ATOM 1075 N N . LYS A 1 141 ? 15.281 6.513 -28.239 1.00 97.62 141 LYS A N 1
ATOM 1076 C CA . LYS A 1 141 ? 14.986 7.291 -29.454 1.00 97.62 141 LYS A CA 1
ATOM 1077 C C . LYS A 1 141 ? 16.152 8.183 -29.879 1.00 97.62 141 LYS A C 1
ATOM 1079 O O . LYS A 1 141 ? 16.407 8.296 -31.071 1.00 97.62 141 LYS A O 1
ATOM 1084 N N . ARG A 1 142 ? 16.848 8.816 -28.928 1.00 97.56 142 ARG A N 1
ATOM 1085 C CA . ARG A 1 142 ? 18.049 9.622 -29.210 1.00 97.56 142 ARG A CA 1
ATOM 1086 C C . ARG A 1 142 ? 19.153 8.759 -29.811 1.00 97.56 142 ARG A C 1
ATOM 1088 O O . ARG A 1 142 ? 19.650 9.089 -30.877 1.00 97.56 142 ARG A O 1
ATOM 1095 N N . MET A 1 143 ? 19.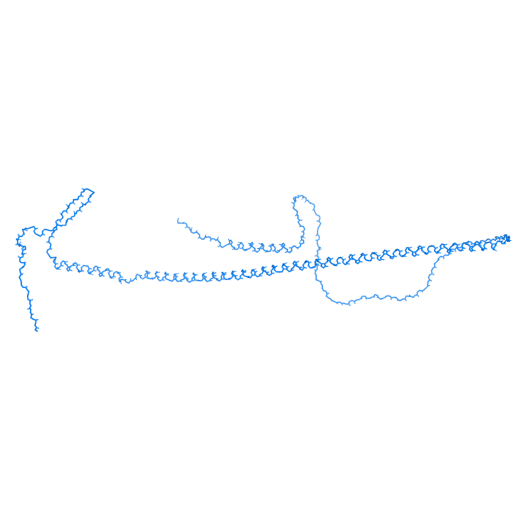433 7.611 -29.198 1.00 96.56 143 MET A N 1
ATOM 1096 C CA . MET A 1 143 ? 20.423 6.650 -29.690 1.00 96.56 143 MET A CA 1
ATOM 1097 C C . MET A 1 143 ? 20.066 6.109 -31.080 1.00 96.56 143 MET A C 1
ATOM 1099 O O . MET A 1 143 ? 20.944 5.939 -31.917 1.00 96.56 143 MET A O 1
ATOM 1103 N N . GLN A 1 144 ? 18.780 5.866 -31.357 1.00 97.12 144 GLN A N 1
ATOM 1104 C CA . GLN A 1 144 ? 18.322 5.490 -32.699 1.00 97.12 144 GLN A CA 1
ATOM 1105 C C . GLN A 1 144 ? 18.553 6.613 -33.716 1.00 97.12 144 GLN A C 1
ATOM 1107 O O . GLN A 1 144 ? 19.124 6.358 -34.770 1.00 97.12 144 GLN A O 1
ATOM 1112 N N . ALA A 1 145 ? 18.183 7.852 -33.383 1.00 97.31 145 ALA A N 1
ATOM 1113 C CA . ALA A 1 145 ? 18.406 8.997 -34.262 1.00 97.31 145 ALA A CA 1
ATOM 1114 C C . ALA A 1 145 ? 19.902 9.231 -34.539 1.00 97.31 145 ALA A C 1
ATOM 1116 O O . ALA A 1 145 ? 20.279 9.504 -35.674 1.00 97.31 145 ALA A O 1
ATOM 1117 N N . GLU A 1 146 ? 20.762 9.085 -33.528 1.00 97.50 146 GLU A N 1
ATOM 1118 C CA . GLU A 1 146 ? 22.218 9.158 -33.690 1.00 97.50 146 GLU A CA 1
ATOM 1119 C C . GLU A 1 146 ? 22.749 8.025 -34.578 1.00 97.50 146 GLU A C 1
ATOM 1121 O O . GLU A 1 146 ? 23.562 8.272 -35.468 1.00 97.50 146 GLU A O 1
ATOM 1126 N N . ALA A 1 147 ? 22.262 6.795 -34.395 1.00 96.81 147 ALA A N 1
ATOM 1127 C CA . ALA A 1 147 ? 22.637 5.665 -35.241 1.00 96.81 147 ALA A CA 1
ATOM 1128 C C . ALA A 1 147 ? 22.236 5.886 -36.708 1.00 96.81 147 ALA A C 1
ATOM 1130 O O . ALA A 1 147 ? 23.037 5.624 -37.605 1.00 96.81 147 ALA A O 1
ATOM 1131 N N . ASP A 1 148 ? 21.036 6.409 -36.962 1.00 97.19 148 ASP A N 1
ATOM 1132 C CA . ASP A 1 148 ? 20.565 6.709 -38.316 1.00 97.19 148 ASP A CA 1
ATOM 1133 C C . ASP A 1 148 ? 21.352 7.871 -38.945 1.00 97.19 148 ASP A C 1
ATOM 1135 O O . ASP A 1 148 ? 21.720 7.803 -40.117 1.00 97.19 148 ASP A O 1
ATOM 1139 N N . GLN A 1 149 ? 21.716 8.895 -38.163 1.00 97.44 149 GLN A N 1
ATOM 1140 C CA . GLN A 1 149 ? 22.612 9.963 -38.624 1.00 97.44 149 GLN A CA 1
ATOM 1141 C C . GLN A 1 149 ? 24.003 9.438 -38.994 1.00 97.44 149 GLN A C 1
ATOM 1143 O O . GLN A 1 149 ? 24.578 9.871 -39.993 1.00 97.44 149 GLN A O 1
ATOM 1148 N N . LEU A 1 150 ? 24.567 8.527 -38.198 1.00 96.81 150 LEU A N 1
ATOM 1149 C CA . LEU A 1 150 ? 25.866 7.922 -38.495 1.00 96.81 150 LEU A CA 1
ATOM 1150 C C . LEU A 1 150 ? 25.802 7.023 -39.732 1.00 96.81 150 LEU A C 1
ATOM 1152 O O . LEU A 1 150 ? 26.716 7.075 -40.549 1.00 96.81 150 LEU A O 1
ATOM 1156 N N . ARG A 1 151 ? 24.715 6.265 -39.917 1.00 96.50 151 ARG A N 1
ATOM 1157 C CA . ARG A 1 151 ? 24.478 5.482 -41.140 1.00 96.50 151 ARG A CA 1
ATOM 1158 C C . ARG A 1 151 ? 24.392 6.370 -42.374 1.00 96.50 151 ARG A C 1
ATOM 1160 O O . ARG A 1 151 ? 25.114 6.122 -43.328 1.00 96.50 151 ARG A O 1
ATOM 1167 N N . ALA A 1 152 ? 23.608 7.446 -42.321 1.00 96.94 152 ALA A N 1
ATOM 1168 C CA . ALA A 1 152 ? 23.504 8.393 -43.429 1.00 96.94 152 ALA A CA 1
ATOM 1169 C C . ALA A 1 152 ? 24.859 9.044 -43.765 1.00 96.94 152 ALA A C 1
ATOM 1171 O O . ALA A 1 152 ? 25.192 9.231 -44.934 1.00 96.94 152 ALA A O 1
ATOM 1172 N N . LYS A 1 153 ? 25.673 9.364 -42.749 1.00 97.00 153 LYS A N 1
ATOM 1173 C CA . LYS A 1 153 ? 27.043 9.860 -42.959 1.00 97.00 153 LYS A CA 1
ATOM 1174 C C . LYS A 1 153 ? 27.936 8.808 -43.613 1.00 97.00 153 LYS A C 1
ATOM 1176 O O . LYS A 1 153 ? 28.672 9.160 -44.527 1.00 97.00 153 LYS A O 1
ATOM 1181 N N . LEU A 1 154 ? 27.866 7.550 -43.173 1.00 95.81 154 LEU A N 1
ATOM 1182 C CA . LEU A 1 154 ? 28.621 6.452 -43.780 1.00 95.81 154 LEU A CA 1
ATOM 1183 C C . LEU A 1 154 ? 28.229 6.261 -45.247 1.00 95.81 154 LEU A C 1
ATOM 1185 O O . LEU A 1 154 ? 29.105 6.324 -46.102 1.00 95.81 154 LEU A O 1
ATOM 1189 N N . GLU A 1 155 ? 26.936 6.164 -45.552 1.00 96.50 155 GLU A N 1
ATOM 1190 C CA . GLU A 1 155 ? 26.433 6.048 -46.927 1.00 96.50 155 GLU A CA 1
ATOM 1191 C C . GLU A 1 155 ? 26.874 7.231 -47.802 1.00 96.50 155 GLU A C 1
ATOM 1193 O O . GLU A 1 155 ? 27.311 7.042 -48.936 1.00 96.50 155 GLU A O 1
ATOM 1198 N N . ALA A 1 156 ? 26.836 8.460 -47.274 1.00 96.06 156 ALA A N 1
ATOM 1199 C CA . ALA A 1 156 ? 27.324 9.635 -47.992 1.00 96.06 156 ALA A CA 1
ATOM 1200 C C . ALA A 1 156 ? 28.836 9.565 -48.262 1.00 96.06 156 ALA A C 1
ATOM 1202 O O . ALA A 1 156 ? 29.280 9.917 -49.357 1.00 96.06 156 ALA A O 1
ATOM 1203 N N . THR A 1 157 ? 29.631 9.100 -47.292 1.00 95.25 157 THR A N 1
ATOM 1204 C CA . THR A 1 157 ? 31.074 8.909 -47.490 1.00 95.25 157 THR A CA 1
ATOM 1205 C C . THR A 1 157 ? 31.377 7.777 -48.466 1.00 95.25 157 THR A C 1
ATOM 1207 O O . THR A 1 157 ? 32.256 7.942 -49.302 1.00 95.25 157 THR A O 1
ATOM 1210 N N . GLU A 1 158 ? 30.631 6.673 -48.427 1.00 95.88 158 GLU A N 1
ATOM 1211 C CA . GLU A 1 158 ? 30.768 5.551 -49.362 1.00 95.88 158 GLU A CA 1
ATOM 1212 C C . GLU A 1 158 ? 30.387 5.959 -50.789 1.00 95.88 158 GLU A C 1
ATOM 1214 O O . GLU A 1 158 ? 31.102 5.644 -51.736 1.00 95.88 158 GLU A O 1
ATOM 1219 N N . ALA A 1 159 ? 29.317 6.737 -50.961 1.00 95.56 159 ALA A N 1
ATOM 1220 C CA . ALA A 1 159 ? 28.943 7.283 -52.264 1.00 95.56 159 ALA A CA 1
ATOM 1221 C C . ALA A 1 159 ? 29.967 8.308 -52.783 1.00 95.56 159 ALA A C 1
ATOM 1223 O O . ALA A 1 159 ? 30.199 8.412 -53.988 1.00 95.56 159 ALA A O 1
ATOM 1224 N N . ALA A 1 160 ? 30.583 9.095 -51.896 1.00 95.00 160 ALA A N 1
ATOM 1225 C CA . ALA A 1 160 ? 31.644 10.022 -52.279 1.00 95.00 160 ALA A CA 1
ATOM 1226 C C . ALA A 1 160 ? 32.925 9.278 -52.688 1.00 95.00 160 ALA A C 1
ATOM 1228 O O . ALA A 1 160 ? 33.542 9.637 -53.691 1.00 95.00 160 ALA A O 1
ATOM 1229 N N . THR A 1 161 ? 33.309 8.225 -51.959 1.00 94.62 161 THR A N 1
ATOM 1230 C CA . THR A 1 161 ? 34.481 7.408 -52.303 1.00 94.62 161 THR A CA 1
ATOM 1231 C C . THR A 1 161 ? 34.251 6.589 -53.567 1.00 94.62 161 THR A C 1
ATOM 1233 O O . THR A 1 161 ? 35.173 6.484 -54.373 1.00 94.62 161 THR A O 1
ATOM 1236 N N . SER A 1 162 ? 33.038 6.074 -53.804 1.00 95.12 162 SER A N 1
ATOM 1237 C CA . SER A 1 162 ? 32.708 5.376 -55.051 1.00 95.12 162 SER A CA 1
ATOM 1238 C C . SER A 1 162 ? 32.804 6.314 -56.255 1.00 95.12 162 SER A C 1
ATOM 1240 O O . SER A 1 162 ? 33.495 5.991 -57.216 1.00 95.12 162 SER A O 1
ATOM 1242 N N . LYS A 1 163 ? 32.221 7.520 -56.169 1.00 95.38 163 LYS A N 1
ATOM 1243 C CA . LYS A 1 163 ? 32.333 8.548 -57.218 1.00 95.38 163 LYS A CA 1
ATOM 1244 C C . LYS A 1 163 ? 33.780 8.959 -57.475 1.00 95.38 163 LYS A C 1
ATOM 1246 O O . LYS A 1 163 ? 34.173 9.114 -58.626 1.00 95.38 163 LYS A O 1
ATOM 1251 N N . ALA A 1 164 ? 34.577 9.129 -56.419 1.00 94.56 164 ALA A N 1
ATOM 1252 C CA . ALA A 1 164 ? 35.997 9.434 -56.562 1.00 94.56 164 ALA A CA 1
ATOM 1253 C C . ALA A 1 164 ? 36.756 8.291 -57.258 1.00 94.56 164 ALA A C 1
ATOM 1255 O O . ALA A 1 164 ? 37.593 8.551 -58.117 1.00 94.56 164 ALA A O 1
ATOM 1256 N N . ALA A 1 165 ? 36.445 7.033 -56.932 1.00 94.56 165 ALA A N 1
ATOM 1257 C CA . ALA A 1 165 ? 37.035 5.873 -57.595 1.00 94.56 165 ALA A CA 1
ATOM 1258 C C . ALA A 1 165 ? 36.637 5.781 -59.078 1.00 94.56 165 ALA A C 1
ATOM 1260 O O . ALA A 1 165 ? 37.486 5.465 -59.908 1.00 94.56 165 ALA A O 1
ATOM 1261 N N . ASP A 1 166 ? 35.382 6.077 -59.420 1.00 94.12 166 ASP A N 1
ATOM 1262 C CA . ASP A 1 166 ? 34.914 6.102 -60.811 1.00 94.12 166 ASP A CA 1
ATOM 1263 C C . ASP A 1 166 ? 35.596 7.218 -61.614 1.00 94.12 166 ASP A C 1
ATOM 1265 O O . ASP A 1 166 ? 36.120 6.947 -62.692 1.00 94.12 166 ASP A O 1
ATOM 1269 N N . ALA A 1 167 ? 35.725 8.423 -61.049 1.00 94.81 167 ALA A N 1
ATOM 1270 C CA . ALA A 1 167 ? 36.452 9.526 -61.681 1.00 94.81 167 ALA A CA 1
ATOM 1271 C C . ALA A 1 167 ? 37.939 9.199 -61.923 1.00 94.81 167 ALA A C 1
ATOM 1273 O O . ALA A 1 167 ? 38.500 9.567 -62.955 1.00 94.81 167 ALA A O 1
ATOM 1274 N N . ILE A 1 168 ? 38.586 8.476 -60.998 1.00 93.88 168 ILE A N 1
ATOM 1275 C CA . ILE A 1 168 ? 39.960 7.989 -61.196 1.00 93.88 168 ILE A CA 1
ATOM 1276 C C . ILE A 1 168 ? 40.010 6.996 -62.364 1.00 93.88 168 ILE A C 1
ATOM 1278 O O . ILE A 1 168 ? 40.877 7.130 -63.223 1.00 93.88 168 ILE A O 1
ATOM 1282 N N . ARG A 1 169 ? 39.076 6.036 -62.442 1.00 94.62 169 ARG A N 1
ATOM 1283 C CA . ARG A 1 169 ? 39.024 5.063 -63.552 1.00 94.62 169 ARG A CA 1
ATOM 1284 C C . ARG A 1 169 ? 38.794 5.730 -64.905 1.00 94.62 169 ARG A C 1
ATOM 1286 O O . ARG A 1 169 ? 39.419 5.329 -65.884 1.00 94.62 169 ARG A O 1
ATOM 1293 N N . GLU A 1 170 ? 37.910 6.722 -64.968 1.00 94.06 170 GLU A N 1
ATOM 1294 C CA . GLU A 1 170 ? 37.662 7.505 -66.184 1.00 94.06 170 GLU A CA 1
ATOM 1295 C C . GLU A 1 170 ? 38.922 8.268 -66.607 1.00 94.06 170 GLU A C 1
ATOM 1297 O O . GLU A 1 170 ? 39.370 8.122 -67.744 1.00 94.06 170 GLU A O 1
ATOM 1302 N N . GLY A 1 171 ? 39.571 8.975 -65.675 1.00 93.75 171 GLY A N 1
ATOM 1303 C CA . GLY A 1 171 ? 40.829 9.674 -65.944 1.00 93.75 171 GLY A CA 1
ATOM 1304 C C . GLY A 1 171 ? 41.968 8.740 -66.376 1.00 93.75 171 GLY A C 1
ATOM 1305 O O . GLY A 1 171 ? 42.730 9.063 -67.290 1.00 93.75 171 GLY A O 1
ATOM 1306 N N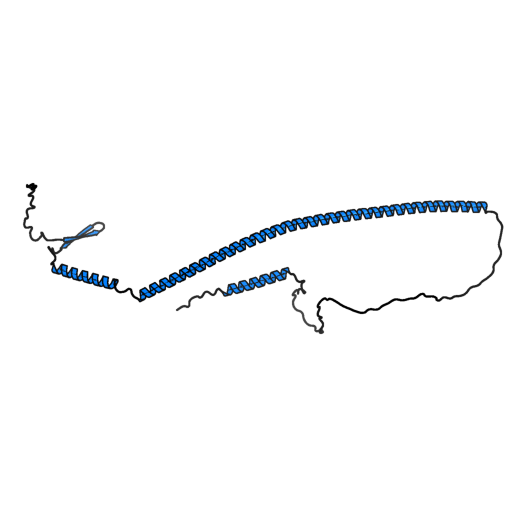 . GLU A 1 172 ? 42.076 7.549 -65.778 1.00 94.56 172 GLU A N 1
ATOM 1307 C CA . GLU A 1 172 ? 43.024 6.512 -66.205 1.00 94.56 172 GLU A CA 1
ATOM 1308 C C . GLU A 1 172 ? 42.717 6.006 -67.623 1.00 94.56 172 GLU A C 1
ATOM 1310 O O . GLU A 1 172 ? 43.632 5.845 -68.435 1.00 94.56 172 GLU A O 1
ATOM 1315 N N . ALA A 1 173 ? 41.442 5.779 -67.954 1.00 93.94 173 ALA A N 1
ATOM 1316 C CA . ALA A 1 173 ? 41.024 5.335 -69.281 1.00 93.94 173 ALA A CA 1
ATOM 1317 C C . ALA A 1 173 ? 41.320 6.389 -70.362 1.00 93.94 173 ALA A C 1
ATOM 1319 O O . ALA A 1 173 ? 41.848 6.042 -71.425 1.00 93.94 173 ALA A O 1
ATOM 1320 N N . GLU A 1 174 ? 41.048 7.666 -70.081 1.00 94.31 174 GLU A N 1
ATOM 1321 C CA . GLU A 1 174 ? 41.387 8.793 -70.956 1.00 94.31 174 GLU A CA 1
ATOM 1322 C C . GLU A 1 174 ? 42.900 8.900 -71.177 1.00 94.31 174 GLU A C 1
ATOM 1324 O O . GLU A 1 174 ? 43.360 8.964 -72.322 1.00 94.31 174 GLU A O 1
ATOM 1329 N N . ALA A 1 175 ? 43.694 8.831 -70.102 1.00 93.50 175 ALA A N 1
ATOM 1330 C CA . ALA A 1 175 ? 45.152 8.856 -70.187 1.00 93.50 175 ALA A CA 1
ATOM 1331 C C . ALA A 1 175 ? 45.694 7.693 -71.034 1.00 93.50 175 ALA A C 1
ATOM 1333 O O . ALA A 1 175 ? 46.565 7.888 -71.887 1.00 93.50 175 ALA A O 1
ATOM 1334 N N . VAL A 1 176 ? 45.150 6.483 -70.861 1.00 94.81 176 VAL A N 1
ATOM 1335 C CA . VAL A 1 176 ? 45.506 5.317 -71.683 1.00 94.81 176 VAL A CA 1
ATOM 1336 C C . VAL A 1 176 ? 45.104 5.519 -73.148 1.00 94.81 176 VAL A C 1
ATOM 1338 O O . VAL A 1 176 ? 45.872 5.134 -74.033 1.00 94.81 176 VAL A O 1
ATOM 1341 N N . SER A 1 177 ? 43.947 6.124 -73.434 1.00 94.62 177 SER A N 1
ATOM 1342 C CA . SER A 1 177 ? 43.521 6.436 -74.807 1.00 94.62 177 SER A CA 1
ATOM 1343 C C . SER A 1 177 ? 44.486 7.407 -75.487 1.00 94.62 177 SER A C 1
ATOM 1345 O O . SER A 1 177 ? 45.017 7.106 -76.557 1.00 94.62 177 SER A O 1
ATOM 1347 N N . LEU A 1 178 ? 44.820 8.515 -74.821 1.00 95.31 178 LEU A N 1
ATOM 1348 C CA . LEU A 1 178 ? 45.785 9.498 -75.322 1.00 95.31 178 LEU A CA 1
ATOM 1349 C C . LEU A 1 178 ? 47.175 8.880 -75.531 1.00 95.31 178 LEU A C 1
ATOM 1351 O O . LEU A 1 178 ? 47.838 9.135 -76.541 1.00 95.31 178 LEU A O 1
ATOM 1355 N N . LEU A 1 179 ? 47.623 8.014 -74.617 1.00 93.62 179 LEU A N 1
ATOM 1356 C CA . LEU A 1 179 ? 48.876 7.274 -74.778 1.00 93.62 179 LEU A CA 1
ATOM 1357 C C . LEU A 1 179 ? 48.834 6.317 -75.976 1.00 93.62 179 LEU A C 1
ATOM 1359 O O . LEU A 1 179 ? 49.840 6.175 -76.669 1.00 93.62 179 LEU A O 1
ATOM 1363 N N . ARG A 1 180 ? 47.700 5.666 -76.258 1.00 94.19 180 ARG A N 1
ATOM 1364 C CA . ARG A 1 180 ? 47.543 4.810 -77.448 1.00 94.19 180 ARG A CA 1
ATOM 1365 C C . ARG A 1 180 ? 47.599 5.624 -78.734 1.00 94.19 180 ARG A C 1
ATOM 1367 O O . ARG A 1 180 ? 48.361 5.261 -79.627 1.00 94.19 180 ARG A O 1
ATOM 1374 N N . GLU A 1 181 ? 46.866 6.731 -78.806 1.00 95.56 181 GLU A N 1
ATOM 1375 C CA . GLU A 1 181 ? 46.855 7.621 -79.973 1.00 95.56 181 GLU A CA 1
ATOM 1376 C C . GLU A 1 181 ? 48.237 8.223 -80.255 1.00 95.56 181 GLU A C 1
ATOM 1378 O O . GLU A 1 181 ? 48.703 8.239 -81.395 1.00 95.56 181 GLU A O 1
ATOM 1383 N N . THR A 1 182 ? 48.932 8.700 -79.220 1.00 94.88 182 THR A N 1
ATOM 1384 C CA . THR A 1 182 ? 50.296 9.236 -79.359 1.00 94.88 182 THR A CA 1
ATOM 1385 C C . THR A 1 182 ? 51.288 8.150 -79.772 1.00 94.88 182 THR A C 1
ATOM 1387 O O . THR A 1 182 ? 52.090 8.378 -80.679 1.00 94.88 182 THR A O 1
ATOM 1390 N N . ASN A 1 183 ? 51.199 6.943 -79.200 1.00 93.62 183 ASN A N 1
ATOM 1391 C CA . ASN A 1 183 ? 51.992 5.797 -79.651 1.00 93.62 183 ASN A CA 1
ATOM 1392 C C . ASN A 1 183 ? 51.704 5.433 -81.111 1.00 93.62 183 ASN A C 1
ATOM 1394 O O . ASN A 1 183 ? 52.627 5.083 -81.847 1.00 93.62 183 ASN A O 1
ATOM 1398 N N . GLU A 1 184 ? 50.450 5.501 -81.553 1.00 95.00 184 GLU A N 1
ATOM 1399 C CA . GLU A 1 184 ? 50.094 5.236 -82.943 1.00 95.00 184 GLU A CA 1
ATOM 1400 C C . GLU A 1 184 ? 50.681 6.290 -83.887 1.00 95.00 184 GLU A C 1
ATOM 1402 O O . GLU A 1 184 ? 51.329 5.920 -84.868 1.00 95.00 184 GLU A O 1
ATOM 1407 N N . LYS A 1 185 ? 50.562 7.581 -83.556 1.00 94.88 185 LYS A N 1
ATOM 1408 C CA . LYS A 1 185 ? 51.200 8.679 -84.306 1.00 94.88 185 LYS A CA 1
ATOM 1409 C C . LYS A 1 185 ? 52.717 8.495 -84.393 1.00 94.88 185 LYS A C 1
ATOM 1411 O O . LYS A 1 185 ? 53.294 8.599 -85.475 1.00 94.88 185 LYS A O 1
ATOM 1416 N N . LEU A 1 186 ? 53.370 8.147 -83.281 1.00 93.81 186 LEU A N 1
ATOM 1417 C CA . LEU A 1 186 ? 54.806 7.850 -83.258 1.00 93.81 186 LEU A CA 1
ATOM 1418 C C . LEU A 1 186 ? 55.147 6.645 -84.145 1.00 93.81 186 LEU A C 1
ATOM 1420 O O . LEU A 1 186 ? 56.092 6.707 -84.927 1.00 93.81 186 LEU A O 1
ATOM 1424 N N . ARG A 1 187 ? 54.357 5.565 -84.097 1.00 93.31 187 ARG A N 1
ATOM 1425 C CA . ARG A 1 187 ? 54.533 4.398 -84.978 1.00 93.31 187 ARG A CA 1
ATOM 1426 C C . ARG A 1 187 ? 54.357 4.758 -86.450 1.00 93.31 187 ARG A C 1
ATOM 1428 O O . ARG A 1 187 ? 55.130 4.276 -87.275 1.00 93.31 187 ARG A O 1
ATOM 1435 N N . GLN A 1 188 ? 53.370 5.583 -86.793 1.00 93.94 188 GLN A N 1
ATOM 1436 C CA . GLN A 1 188 ? 53.169 6.080 -88.155 1.00 93.94 188 GLN A CA 1
ATOM 1437 C C . GLN A 1 188 ? 54.384 6.891 -88.620 1.00 93.94 188 GLN A C 1
ATOM 1439 O O . GLN A 1 188 ? 54.914 6.615 -89.696 1.00 93.94 188 GLN A O 1
ATOM 1444 N N . ARG A 1 189 ? 54.907 7.790 -87.777 1.00 93.50 189 ARG A N 1
ATOM 1445 C CA . ARG A 1 189 ? 56.109 8.573 -88.086 1.00 93.50 189 ARG A CA 1
ATOM 1446 C C . ARG A 1 189 ? 57.353 7.703 -88.251 1.00 93.50 189 ARG A C 1
ATOM 1448 O O . ARG A 1 189 ? 58.112 7.903 -89.191 1.00 93.50 189 ARG A O 1
ATOM 1455 N N . VAL A 1 190 ? 57.546 6.700 -87.394 1.00 93.00 190 VAL A N 1
ATOM 1456 C CA . VAL A 1 190 ? 58.638 5.723 -87.542 1.00 93.00 190 VAL A CA 1
ATOM 1457 C C . VAL A 1 190 ? 58.500 4.952 -88.855 1.00 93.00 190 VAL A C 1
ATOM 1459 O O . VAL A 1 190 ? 59.492 4.781 -89.559 1.00 93.00 190 VAL A O 1
ATOM 1462 N N . ARG A 1 191 ? 57.289 4.512 -89.230 1.00 92.56 191 ARG A N 1
ATOM 1463 C CA . ARG A 1 191 ? 57.043 3.840 -90.520 1.00 92.56 191 ARG A CA 1
ATOM 1464 C C . ARG A 1 191 ? 57.365 4.752 -91.703 1.00 92.56 191 ARG A C 1
ATOM 1466 O O . ARG A 1 191 ? 57.972 4.286 -92.661 1.00 92.56 191 ARG A O 1
ATOM 1473 N N . GLU A 1 192 ? 56.981 6.022 -91.636 1.00 91.25 192 GLU A N 1
ATOM 1474 C CA . GLU A 1 192 ? 57.278 7.031 -92.656 1.00 91.25 192 GLU A CA 1
ATOM 1475 C C . GLU A 1 192 ? 58.786 7.278 -92.784 1.00 91.25 192 GLU A C 1
ATOM 1477 O O . GLU A 1 192 ? 59.329 7.130 -93.874 1.00 91.25 192 GLU A O 1
ATOM 1482 N N . LEU A 1 193 ? 59.481 7.541 -91.673 1.00 88.88 193 LEU A N 1
ATOM 1483 C CA . LEU A 1 193 ? 60.940 7.689 -91.648 1.00 88.88 193 LEU A CA 1
ATOM 1484 C C . LEU A 1 193 ? 61.642 6.423 -92.160 1.00 88.88 193 LEU A C 1
ATOM 1486 O O . LEU A 1 193 ? 62.617 6.506 -92.896 1.00 88.88 193 LEU A O 1
ATOM 1490 N N . THR A 1 194 ? 61.124 5.235 -91.836 1.00 89.19 194 THR A N 1
ATOM 1491 C CA . THR A 1 194 ? 61.659 3.964 -92.349 1.00 89.19 194 THR A CA 1
ATOM 1492 C C . THR A 1 194 ? 61.457 3.828 -93.861 1.00 89.19 194 THR A C 1
ATOM 1494 O O . THR A 1 194 ? 62.337 3.301 -94.537 1.00 89.19 194 THR A O 1
ATOM 1497 N N . ARG A 1 195 ? 60.320 4.284 -94.413 1.00 87.56 195 ARG A N 1
ATOM 1498 C CA . ARG A 1 195 ? 60.106 4.353 -95.871 1.00 87.56 195 ARG A CA 1
ATOM 1499 C C . ARG A 1 195 ? 61.089 5.327 -96.511 1.00 87.56 195 ARG A C 1
ATOM 1501 O O . ARG A 1 195 ? 61.812 4.912 -97.401 1.00 87.56 195 ARG A O 1
ATOM 1508 N N . GLN A 1 196 ? 61.217 6.537 -95.966 1.00 87.88 196 GLN A N 1
ATOM 1509 C CA . GLN A 1 196 ? 62.185 7.535 -96.433 1.00 87.88 196 GLN A CA 1
ATOM 1510 C C . GLN A 1 196 ? 63.622 6.991 -96.423 1.00 87.88 196 GLN A C 1
ATOM 1512 O O . GLN A 1 196 ? 64.356 7.189 -97.384 1.00 87.88 196 GLN A O 1
ATOM 1517 N N . LEU A 1 197 ? 64.021 6.242 -95.387 1.00 81.31 197 LEU A N 1
ATOM 1518 C CA . LEU A 1 197 ? 65.330 5.579 -95.333 1.00 81.31 197 LEU A CA 1
ATOM 1519 C C . LEU A 1 197 ? 65.487 4.454 -96.365 1.00 81.31 197 LEU A C 1
ATOM 1521 O O . LEU A 1 197 ? 66.589 4.252 -96.862 1.00 81.31 197 LEU A O 1
ATOM 1525 N N . LYS A 1 198 ? 64.424 3.715 -96.702 1.00 81.06 198 LYS A N 1
ATOM 1526 C CA . LYS A 1 198 ? 64.457 2.718 -97.787 1.00 81.06 198 LYS A CA 1
ATOM 1527 C C . LYS A 1 198 ? 64.532 3.380 -99.160 1.00 81.06 198 LYS A C 1
ATOM 1529 O O . LYS A 1 198 ? 65.286 2.906 -100.001 1.00 81.06 198 LYS A O 1
ATOM 1534 N N . ASP A 1 199 ? 63.808 4.475 -99.356 1.00 77.25 199 ASP A N 1
ATOM 1535 C CA . ASP A 1 199 ? 63.796 5.236 -100.606 1.00 77.25 199 ASP A CA 1
ATOM 1536 C C . ASP A 1 199 ? 65.157 5.915 -100.844 1.00 77.25 199 ASP A C 1
ATOM 1538 O O . ASP A 1 199 ? 65.695 5.860 -101.946 1.00 77.25 199 ASP A O 1
ATOM 1542 N N . LEU A 1 200 ? 65.775 6.460 -99.788 1.00 71.50 200 LEU A N 1
ATOM 1543 C CA . LEU A 1 200 ? 67.142 7.003 -99.814 1.00 71.50 200 LEU A CA 1
ATOM 1544 C C . LEU A 1 200 ? 68.228 5.907 -99.807 1.00 71.50 200 LEU A C 1
ATOM 1546 O O . LEU A 1 200 ? 69.367 6.161 -100.196 1.00 71.50 200 LEU A O 1
ATOM 1550 N N . GLY A 1 201 ? 67.887 4.695 -99.361 1.00 58.69 201 GLY A N 1
ATOM 1551 C CA . GLY A 1 201 ? 68.788 3.550 -99.207 1.00 58.69 201 GLY A CA 1
ATOM 1552 C C . GLY A 1 201 ? 68.747 2.528 -100.346 1.00 58.69 201 GLY A C 1
ATOM 1553 O O . GLY A 1 201 ? 69.524 1.574 -100.320 1.00 58.69 201 GLY A O 1
ATOM 1554 N N . SER A 1 202 ? 67.890 2.698 -101.360 1.00 46.75 202 SER A N 1
ATOM 1555 C CA . SER A 1 202 ? 67.827 1.796 -102.517 1.00 46.75 202 SER A CA 1
ATOM 1556 C C . SER A 1 202 ? 68.906 2.146 -103.548 1.00 46.75 202 SER A C 1
ATOM 1558 O O . SER A 1 202 ? 68.652 2.646 -104.642 1.00 46.75 202 SER A O 1
ATOM 1560 N N . ARG A 1 203 ? 70.155 1.868 -103.171 1.00 43.75 203 ARG A N 1
ATOM 1561 C CA . ARG A 1 203 ? 71.259 1.601 -104.095 1.00 43.75 203 ARG A CA 1
ATOM 1562 C C . ARG A 1 203 ? 71.476 0.084 -104.086 1.00 43.75 203 ARG A C 1
ATOM 1564 O O . ARG A 1 203 ? 71.735 -0.463 -103.014 1.00 43.75 203 ARG A O 1
ATOM 1571 N N . PRO A 1 204 ? 71.377 -0.619 -105.227 1.00 50.34 204 PRO A N 1
ATOM 1572 C CA . PRO A 1 204 ? 71.649 -2.043 -105.263 1.00 50.34 204 PRO A CA 1
ATOM 1573 C C . PRO A 1 204 ? 73.164 -2.243 -105.311 1.00 50.34 204 PRO A C 1
ATOM 1575 O O . PRO A 1 204 ? 73.825 -1.747 -106.219 1.00 50.34 204 PRO A O 1
ATOM 1578 N N . TYR A 1 205 ? 73.713 -3.006 -104.370 1.00 45.09 205 TYR A N 1
ATOM 1579 C CA . TYR A 1 205 ? 74.880 -3.827 -104.665 1.00 45.09 205 TYR A CA 1
ATOM 1580 C C . TYR A 1 205 ? 74.670 -5.244 -104.133 1.00 45.09 205 TYR A C 1
ATOM 1582 O O . TYR A 1 205 ? 74.297 -5.479 -102.986 1.00 45.09 205 TYR A O 1
ATOM 1590 N N . ALA A 1 206 ? 74.845 -6.148 -105.086 1.00 43.78 206 ALA A N 1
ATOM 1591 C CA . ALA A 1 206 ? 74.678 -7.588 -105.117 1.00 43.78 206 ALA A CA 1
ATOM 1592 C C . ALA A 1 206 ? 75.599 -8.314 -104.099 1.00 43.78 206 ALA A C 1
ATOM 1594 O O . ALA A 1 206 ? 76.725 -7.884 -103.882 1.00 43.78 206 ALA A O 1
ATOM 1595 N N . GLN A 1 207 ? 75.121 -9.350 -103.392 1.00 44.06 207 GLN A N 1
ATOM 1596 C CA . GLN A 1 207 ? 75.242 -10.798 -103.708 1.00 44.06 207 GLN A CA 1
ATOM 1597 C C . GLN A 1 207 ? 76.299 -11.519 -102.822 1.00 44.06 207 GLN A C 1
ATOM 1599 O O . GLN A 1 207 ? 76.994 -10.855 -102.057 1.00 44.06 207 GLN A O 1
ATOM 1604 N N . PRO A 1 208 ? 76.310 -12.871 -102.768 1.00 55.16 208 PRO A N 1
ATOM 1605 C CA . PRO A 1 208 ? 76.413 -13.661 -101.544 1.00 55.16 208 PRO A CA 1
ATOM 1606 C C . PRO A 1 208 ? 77.827 -14.204 -101.306 1.00 55.16 208 PRO A C 1
ATOM 1608 O O . PRO A 1 208 ? 78.596 -14.383 -102.248 1.00 55.16 208 PRO A O 1
ATOM 1611 N N . VAL A 1 209 ? 78.145 -14.589 -100.065 1.00 45.66 209 VAL A N 1
ATOM 1612 C CA . VAL A 1 209 ? 79.322 -15.429 -99.792 1.00 45.66 209 VAL A CA 1
ATOM 1613 C C . VAL A 1 209 ? 78.990 -16.506 -98.761 1.00 45.66 209 VAL A C 1
ATOM 1615 O O . VAL A 1 209 ? 78.223 -16.306 -97.822 1.00 45.66 209 VAL A O 1
ATOM 1618 N N . ALA A 1 210 ? 79.519 -17.690 -99.040 1.00 39.00 210 ALA A N 1
ATOM 1619 C CA . ALA A 1 210 ? 79.143 -18.984 -98.510 1.00 39.00 210 ALA A CA 1
ATOM 1620 C C . ALA A 1 210 ? 79.543 -19.258 -97.041 1.00 39.00 210 ALA A C 1
ATOM 1622 O O . ALA A 1 210 ? 80.516 -18.737 -96.511 1.00 39.00 210 ALA A O 1
ATOM 1623 N N . ARG A 1 211 ? 78.758 -20.171 -96.447 1.00 45.00 211 ARG A N 1
ATOM 1624 C CA . ARG A 1 211 ? 78.978 -21.060 -95.277 1.00 45.00 211 ARG A CA 1
ATOM 1625 C C . ARG A 1 211 ? 80.440 -21.550 -95.102 1.00 45.00 211 ARG A C 1
ATOM 1627 O O . ARG A 1 211 ? 81.080 -21.748 -96.132 1.00 45.00 211 ARG A O 1
ATOM 1634 N N . PRO A 1 212 ? 80.926 -21.917 -93.879 1.00 51.72 212 PRO A N 1
ATOM 1635 C CA . PRO A 1 212 ? 80.440 -23.145 -93.214 1.00 51.72 212 PRO A CA 1
ATOM 1636 C C . PRO A 1 212 ? 80.524 -23.299 -91.664 1.00 51.72 212 PRO A C 1
ATOM 1638 O O . PRO A 1 212 ? 81.256 -22.627 -90.954 1.00 51.72 212 PRO A O 1
ATOM 1641 N N . THR A 1 213 ? 79.750 -24.302 -91.209 1.00 41.19 213 THR A N 1
ATOM 1642 C CA . THR A 1 213 ? 79.980 -25.315 -90.141 1.00 41.19 213 THR A CA 1
ATOM 1643 C C . THR A 1 213 ? 80.127 -24.974 -88.648 1.00 41.19 213 THR A C 1
ATOM 1645 O O . THR A 1 213 ? 81.149 -24.460 -88.233 1.00 41.19 213 THR A O 1
ATOM 1648 N N . ARG A 1 214 ? 79.161 -25.541 -87.884 1.00 42.28 214 ARG A N 1
ATOM 1649 C CA . ARG A 1 214 ? 79.254 -26.379 -86.649 1.00 42.28 214 ARG A CA 1
ATOM 1650 C C . ARG A 1 214 ? 79.939 -25.719 -85.428 1.00 42.28 214 ARG A C 1
ATOM 1652 O O . ARG A 1 214 ? 80.963 -25.088 -85.543 1.00 42.28 214 ARG A O 1
ATOM 1659 N N . HIS A 1 215 ? 79.383 -25.783 -84.218 1.00 36.50 215 HIS A N 1
ATOM 1660 C CA . HIS A 1 215 ? 79.377 -26.980 -83.375 1.00 36.50 215 HIS A CA 1
ATOM 1661 C C . HIS A 1 215 ? 78.191 -27.021 -82.399 1.00 36.50 215 HIS A C 1
ATOM 1663 O O . HIS A 1 215 ? 77.660 -26.010 -81.952 1.00 36.50 215 HIS A O 1
ATOM 1669 N N . ARG A 1 216 ? 77.791 -28.254 -82.094 1.00 38.09 216 ARG A N 1
ATOM 1670 C CA . ARG A 1 216 ? 76.729 -28.662 -81.176 1.00 38.09 216 ARG A CA 1
ATOM 1671 C C . ARG A 1 216 ? 77.394 -29.299 -79.947 1.00 38.09 216 ARG A C 1
ATOM 1673 O O . ARG A 1 216 ? 78.403 -29.979 -80.118 1.00 38.09 216 ARG A O 1
ATOM 1680 N N . THR A 1 217 ? 76.706 -29.207 -78.802 1.00 41.62 217 THR A N 1
ATOM 1681 C CA . THR A 1 217 ? 76.850 -29.968 -77.526 1.00 41.62 217 THR A CA 1
ATOM 1682 C C . THR A 1 217 ? 77.863 -29.437 -76.492 1.00 41.62 217 THR A C 1
ATOM 1684 O O . THR A 1 217 ? 78.820 -28.788 -76.899 1.00 41.62 217 THR A O 1
ATOM 1687 N N . PRO A 1 218 ? 77.752 -29.788 -75.186 1.00 52.78 218 PRO A N 1
ATOM 1688 C CA . PRO A 1 218 ? 76.568 -29.952 -74.309 1.00 52.78 218 PRO A CA 1
ATOM 1689 C C . PRO A 1 218 ? 76.697 -29.201 -72.937 1.00 52.78 218 PRO A C 1
ATOM 1691 O O . PRO A 1 218 ? 77.738 -28.628 -72.659 1.00 52.78 218 PRO A O 1
ATOM 1694 N N . SER A 1 219 ? 75.618 -29.211 -72.119 1.00 43.88 219 SER A N 1
ATOM 1695 C CA . SER A 1 219 ? 75.469 -29.096 -70.624 1.00 43.88 219 SER A CA 1
ATOM 1696 C C . SER A 1 219 ? 76.715 -28.838 -69.733 1.00 43.88 219 SER A C 1
ATOM 1698 O O . SER A 1 219 ? 77.748 -29.416 -70.054 1.00 43.88 219 SER A O 1
ATOM 1700 N N . PRO A 1 220 ? 76.646 -28.189 -68.530 1.00 48.59 220 PRO A N 1
ATOM 1701 C CA . PRO A 1 220 ? 75.667 -28.490 -67.459 1.00 48.59 220 PRO A CA 1
ATOM 1702 C C . PRO A 1 220 ? 75.297 -27.319 -66.483 1.00 48.59 220 PRO A C 1
ATOM 1704 O O . PRO A 1 220 ? 75.862 -26.231 -66.518 1.00 48.59 220 PRO A O 1
ATOM 1707 N N . ALA A 1 221 ? 74.350 -27.550 -65.562 1.00 43.47 221 ALA A N 1
ATOM 1708 C CA . ALA A 1 221 ? 74.277 -26.855 -64.253 1.00 43.47 221 ALA A CA 1
ATOM 1709 C C . ALA A 1 221 ? 75.341 -27.461 -63.286 1.00 43.47 221 ALA A C 1
ATOM 1711 O O . ALA A 1 221 ? 76.002 -28.407 -63.709 1.00 43.47 221 ALA A O 1
ATOM 1712 N N . PRO A 1 222 ? 75.501 -27.116 -61.984 1.00 60.84 222 PRO A N 1
ATOM 1713 C CA . PRO A 1 222 ? 75.016 -26.010 -61.144 1.00 60.84 222 PRO A CA 1
ATOM 1714 C C . PRO A 1 222 ? 76.167 -25.335 -60.320 1.00 60.84 222 PRO A C 1
ATOM 1716 O O . PRO A 1 222 ? 77.337 -25.642 -60.499 1.00 60.84 222 PRO A O 1
ATOM 1719 N N . ALA A 1 223 ? 75.795 -24.511 -59.322 1.00 40.78 223 ALA A N 1
ATOM 1720 C CA . ALA A 1 223 ? 76.440 -24.364 -57.995 1.00 40.78 223 ALA A CA 1
ATOM 1721 C C . ALA A 1 223 ? 77.231 -23.075 -57.628 1.00 40.78 223 ALA A C 1
ATOM 1723 O O . ALA A 1 223 ? 78.359 -22.851 -58.035 1.00 40.78 223 ALA A O 1
ATOM 1724 N N . ARG A 1 224 ? 76.651 -22.385 -56.628 1.00 36.97 224 ARG A N 1
ATOM 1725 C CA . ARG A 1 224 ? 77.221 -22.023 -55.304 1.00 36.97 224 ARG A CA 1
ATOM 1726 C C . ARG A 1 224 ? 78.286 -20.917 -55.159 1.00 36.97 224 ARG A C 1
ATOM 1728 O O . ARG A 1 224 ? 79.429 -21.059 -55.557 1.00 36.97 224 ARG A O 1
ATOM 1735 N N . GLY A 1 225 ? 77.946 -19.986 -54.254 1.00 36.22 225 GLY A N 1
ATOM 1736 C CA . GLY A 1 225 ? 78.859 -19.248 -53.359 1.00 36.22 225 GLY A CA 1
ATOM 1737 C C . GLY A 1 225 ? 78.661 -17.732 -53.476 1.00 36.22 225 GLY A C 1
ATOM 1738 O O . GLY A 1 225 ? 78.679 -17.225 -54.577 1.00 36.22 225 GLY A O 1
ATOM 1739 N N . ARG A 1 226 ? 78.466 -16.920 -52.429 1.00 39.44 226 ARG A N 1
ATOM 1740 C CA . ARG A 1 226 ? 78.858 -17.065 -51.025 1.00 39.44 226 ARG A CA 1
ATOM 1741 C C . ARG A 1 226 ? 78.087 -16.048 -50.155 1.00 39.44 226 ARG A C 1
ATOM 1743 O O . ARG A 1 226 ? 78.094 -14.857 -50.412 1.00 39.44 226 ARG A O 1
ATOM 1750 N N . ARG A 1 227 ? 77.439 -16.595 -49.125 1.00 39.50 227 ARG A N 1
ATOM 1751 C CA . ARG A 1 227 ? 77.222 -16.115 -47.745 1.00 39.50 227 ARG A CA 1
ATOM 1752 C C . ARG A 1 227 ? 77.639 -14.673 -47.389 1.00 39.50 227 ARG A C 1
ATOM 1754 O O . ARG A 1 227 ? 78.826 -14.373 -47.409 1.00 39.50 227 ARG A O 1
ATOM 1761 N N . VAL A 1 228 ? 76.719 -13.968 -46.722 1.00 41.38 228 VAL A N 1
ATOM 1762 C CA . VAL A 1 228 ? 76.901 -13.603 -45.302 1.00 41.38 228 VAL A CA 1
ATOM 1763 C C . VAL A 1 228 ? 75.681 -14.098 -44.518 1.00 41.38 228 VAL A C 1
ATOM 1765 O O . VAL A 1 228 ? 74.549 -13.713 -44.786 1.00 41.38 228 VAL A O 1
ATOM 1768 N N . ARG A 1 229 ? 75.940 -15.023 -43.586 1.00 43.50 229 ARG A N 1
ATOM 1769 C CA . ARG A 1 229 ? 75.075 -15.379 -42.457 1.00 43.50 229 ARG A CA 1
ATOM 1770 C C . ARG A 1 229 ? 75.562 -14.594 -41.238 1.00 43.50 229 ARG A C 1
ATOM 1772 O O . ARG A 1 229 ? 76.773 -14.533 -41.032 1.00 43.50 229 ARG A O 1
ATOM 1779 N N . ARG A 1 230 ? 74.627 -14.129 -40.415 1.00 38.53 230 ARG A N 1
ATOM 1780 C CA . ARG A 1 230 ? 74.633 -14.209 -38.940 1.00 38.53 230 ARG A CA 1
ATOM 1781 C C . ARG A 1 230 ? 73.243 -13.751 -38.498 1.00 38.53 230 ARG A C 1
ATOM 1783 O O . ARG A 1 230 ? 72.917 -12.585 -38.644 1.00 38.53 230 ARG A O 1
ATOM 1790 N N . ASP A 1 231 ? 72.289 -14.661 -38.430 1.00 42.06 231 ASP A N 1
ATOM 1791 C CA . ASP A 1 231 ? 71.994 -15.647 -37.381 1.00 42.06 231 ASP A CA 1
ATOM 1792 C C . ASP A 1 231 ? 70.986 -15.110 -36.347 1.00 42.06 231 ASP A C 1
ATOM 1794 O O . ASP A 1 231 ? 71.110 -13.969 -35.900 1.00 42.06 231 ASP A O 1
ATOM 1798 N N . PRO A 1 232 ? 69.982 -15.934 -35.997 1.00 53.91 232 PRO A N 1
ATOM 1799 C CA . PRO A 1 232 ? 68.886 -15.609 -35.100 1.00 53.91 232 PRO A CA 1
ATOM 1800 C C . PRO A 1 232 ? 69.205 -16.038 -33.662 1.00 53.91 232 PRO A C 1
ATOM 1802 O O . PRO A 1 232 ? 69.904 -17.026 -33.435 1.00 53.91 232 PRO A O 1
ATOM 1805 N N . ALA A 1 233 ? 68.623 -15.349 -32.684 1.00 35.62 233 ALA A N 1
ATOM 1806 C CA . ALA A 1 233 ? 68.574 -15.824 -31.308 1.00 35.62 233 ALA A CA 1
ATOM 1807 C C . ALA A 1 233 ? 67.143 -16.257 -30.980 1.00 35.62 233 ALA A C 1
ATOM 1809 O O . ALA A 1 233 ? 66.242 -15.435 -30.830 1.00 35.62 233 ALA A O 1
ATOM 1810 N N . ALA A 1 234 ? 66.958 -17.571 -30.876 1.00 46.09 234 ALA A N 1
ATOM 1811 C CA . ALA A 1 234 ? 65.933 -18.161 -30.038 1.00 46.09 234 ALA A CA 1
ATOM 1812 C C . ALA A 1 234 ? 66.527 -18.330 -28.634 1.00 46.09 234 ALA A C 1
ATOM 1814 O O . ALA A 1 234 ? 67.562 -18.973 -28.481 1.00 46.09 234 ALA A O 1
ATOM 1815 N N . ALA A 1 235 ? 65.861 -17.784 -27.623 1.00 37.72 235 ALA A N 1
ATOM 1816 C CA . ALA A 1 235 ? 65.947 -18.258 -26.249 1.00 37.72 235 ALA A CA 1
ATOM 1817 C C . ALA A 1 235 ? 64.656 -17.847 -25.541 1.00 37.72 235 ALA A C 1
ATOM 1819 O O . ALA A 1 235 ? 64.397 -16.666 -25.320 1.00 37.72 235 ALA A O 1
ATOM 1820 N N . GLY A 1 236 ? 63.825 -18.840 -25.235 1.00 37.69 236 GLY A N 1
ATOM 1821 C CA . GLY A 1 236 ? 62.874 -18.714 -24.147 1.00 37.69 236 GLY A CA 1
ATOM 1822 C C . GLY A 1 236 ? 63.601 -18.913 -22.823 1.00 37.69 236 GLY A C 1
ATOM 1823 O O . GLY A 1 236 ? 64.526 -19.714 -22.751 1.00 37.69 236 GLY A O 1
ATOM 1824 N N . ASP A 1 237 ? 63.169 -18.196 -21.792 1.00 34.91 237 ASP A N 1
ATOM 1825 C CA . ASP A 1 237 ? 62.756 -18.781 -20.514 1.00 34.91 237 ASP A CA 1
ATOM 1826 C C . ASP A 1 237 ? 62.246 -17.670 -19.576 1.00 34.91 237 ASP A C 1
ATOM 1828 O O . ASP A 1 237 ? 62.949 -16.693 -19.359 1.00 34.91 237 ASP A O 1
ATOM 1832 N N . ARG A 1 238 ? 61.049 -17.901 -19.000 1.00 35.75 238 ARG A N 1
ATOM 1833 C CA . ARG A 1 238 ? 60.620 -17.594 -17.607 1.00 35.75 238 ARG A CA 1
ATOM 1834 C C . ARG A 1 238 ? 60.617 -16.102 -17.179 1.00 35.75 238 ARG A C 1
ATOM 1836 O O . ARG A 1 238 ? 61.565 -15.376 -17.390 1.00 35.75 238 ARG A O 1
ATOM 1843 N N . ALA A 1 239 ? 59.620 -15.538 -16.494 1.00 32.78 239 ALA A N 1
ATOM 1844 C CA . ALA A 1 239 ? 58.636 -16.068 -15.554 1.00 32.78 239 ALA A CA 1
ATOM 1845 C C . ALA A 1 239 ? 57.520 -15.029 -15.270 1.00 32.78 239 ALA A C 1
ATOM 1847 O O . ALA A 1 239 ? 57.755 -13.835 -15.412 1.00 32.78 239 ALA A O 1
ATOM 1848 N N . ALA A 1 240 ? 56.392 -15.527 -14.730 1.00 35.56 240 ALA A N 1
ATOM 1849 C CA . ALA A 1 240 ? 55.471 -14.888 -13.762 1.00 35.56 240 ALA A CA 1
ATOM 1850 C C . ALA A 1 240 ? 54.698 -13.615 -14.214 1.00 35.56 240 ALA A C 1
ATOM 1852 O O . ALA A 1 240 ? 55.271 -12.654 -14.687 1.00 35.56 240 ALA A O 1
ATOM 1853 N N . SER A 1 241 ? 53.383 -13.442 -14.028 1.00 39.66 241 SER A N 1
ATOM 1854 C CA . SER A 1 241 ? 52.420 -14.023 -13.083 1.00 39.66 241 SER A CA 1
ATOM 1855 C C . SER A 1 241 ? 50.977 -13.598 -13.448 1.00 39.66 241 SER A C 1
ATOM 1857 O O . SER A 1 241 ? 50.795 -12.599 -14.137 1.00 39.66 241 SER A O 1
ATOM 1859 N N . ARG A 1 242 ? 49.986 -14.293 -12.847 1.00 38.50 242 ARG A N 1
ATOM 1860 C CA . ARG A 1 242 ? 48.532 -13.983 -12.740 1.00 38.50 242 ARG A CA 1
ATOM 1861 C C . ARG A 1 242 ? 47.723 -14.338 -14.000 1.00 38.50 242 ARG A C 1
ATOM 1863 O O . ARG A 1 242 ? 47.925 -13.758 -15.048 1.00 38.50 242 ARG A O 1
ATOM 1870 N N . GLY A 1 243 ? 46.773 -15.267 -14.023 1.00 34.00 243 GLY A N 1
ATOM 1871 C CA . GLY A 1 243 ? 46.001 -15.953 -12.991 1.00 34.00 243 GLY A CA 1
ATOM 1872 C C . GLY A 1 243 ? 44.579 -16.088 -13.545 1.00 34.00 243 GLY A C 1
ATOM 1873 O O . GLY A 1 243 ? 43.876 -15.090 -13.636 1.00 34.00 243 GLY A O 1
ATOM 1874 N N . SER A 1 244 ? 44.161 -17.281 -13.969 1.00 35.19 244 SER A N 1
ATOM 1875 C CA . SER A 1 244 ? 42.749 -17.566 -14.250 1.00 35.19 244 SER A CA 1
ATOM 1876 C C . SER A 1 244 ? 42.455 -19.041 -14.022 1.00 35.19 244 SER A C 1
ATOM 1878 O O . SER A 1 244 ? 43.280 -19.920 -14.265 1.00 35.19 244 SER A O 1
ATOM 1880 N N . VAL A 1 245 ? 41.292 -19.264 -13.437 1.00 40.81 245 VAL A N 1
ATOM 1881 C CA . VAL A 1 245 ? 40.960 -20.375 -12.561 1.00 40.81 245 VAL A CA 1
ATOM 1882 C C . VAL A 1 245 ? 40.081 -21.365 -13.319 1.00 40.81 245 VAL A C 1
ATOM 1884 O O . VAL A 1 245 ? 39.078 -20.978 -13.902 1.00 40.81 245 VAL A O 1
ATOM 1887 N N . GLY A 1 246 ? 40.434 -22.648 -13.231 1.00 35.09 246 GLY A N 1
ATOM 1888 C CA . GLY A 1 246 ? 39.484 -23.755 -13.097 1.00 35.09 246 GLY A CA 1
ATOM 1889 C C . GLY A 1 246 ? 38.635 -24.146 -14.311 1.00 35.09 246 GLY A C 1
ATOM 1890 O O . GLY A 1 246 ? 37.547 -23.627 -14.530 1.00 35.09 246 GLY A O 1
ATOM 1891 N N . SER A 1 247 ? 39.023 -25.230 -14.981 1.00 33.69 247 SER A N 1
ATOM 1892 C CA . SER A 1 247 ? 38.069 -26.150 -15.614 1.00 33.69 247 SER A CA 1
ATOM 1893 C C . SER A 1 247 ? 38.555 -27.579 -15.400 1.00 33.69 247 SER A C 1
ATOM 1895 O O . SER A 1 247 ? 39.600 -27.983 -15.903 1.00 33.69 247 SER A O 1
ATOM 1897 N N . ARG A 1 248 ? 37.822 -28.310 -14.553 1.00 37.72 248 ARG A N 1
ATOM 1898 C CA . ARG A 1 248 ? 38.061 -29.719 -14.239 1.00 37.72 248 ARG A CA 1
ATOM 1899 C C . ARG A 1 248 ? 37.545 -30.594 -15.376 1.00 37.72 248 ARG A C 1
ATOM 1901 O O . ARG A 1 248 ? 36.456 -30.379 -15.899 1.00 37.72 248 ARG A O 1
ATOM 1908 N N . ALA A 1 249 ? 38.376 -31.572 -15.704 1.00 33.34 249 ALA A N 1
ATOM 1909 C CA . ALA A 1 249 ? 38.191 -32.589 -16.715 1.00 33.34 249 ALA A CA 1
ATOM 1910 C C . ALA A 1 249 ? 36.938 -33.449 -16.498 1.00 33.34 249 ALA A C 1
ATOM 1912 O O . ALA A 1 249 ? 36.526 -33.720 -15.370 1.00 33.34 249 ALA A O 1
ATOM 1913 N N . SER A 1 250 ? 36.411 -33.952 -17.611 1.00 32.12 250 S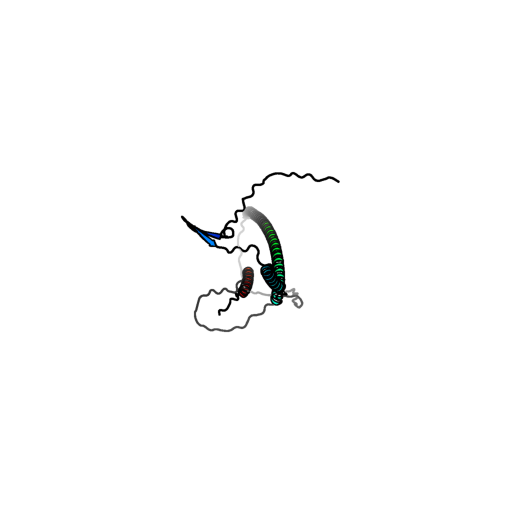ER A N 1
ATOM 1914 C CA . SER A 1 250 ? 35.592 -35.157 -17.648 1.00 32.12 250 SER A CA 1
ATOM 1915 C C . SER A 1 250 ? 36.304 -36.176 -18.530 1.00 32.12 250 SER A C 1
ATOM 1917 O O . SER A 1 250 ? 36.559 -35.920 -19.703 1.00 32.12 250 SER A O 1
ATOM 1919 N N . SER A 1 251 ? 36.655 -37.320 -17.948 1.00 33.66 251 SER A N 1
ATOM 1920 C CA . SER A 1 251 ? 36.953 -38.540 -18.694 1.00 33.66 251 SER A CA 1
ATOM 1921 C C . SER A 1 251 ? 36.906 -39.735 -17.746 1.00 33.66 251 SER A C 1
ATOM 1923 O O . SER A 1 251 ? 37.867 -39.976 -17.023 1.00 33.66 251 SER A O 1
ATOM 1925 N N . VAL A 1 252 ? 35.814 -40.496 -17.772 1.00 38.12 252 VAL A N 1
ATOM 1926 C CA . VAL A 1 252 ? 35.873 -41.958 -17.634 1.00 38.12 252 VAL A CA 1
ATOM 1927 C C . VAL A 1 252 ? 34.736 -42.524 -18.484 1.00 38.12 252 VAL A C 1
ATOM 1929 O O . VAL A 1 252 ? 33.599 -42.065 -18.384 1.00 38.12 252 VAL A O 1
ATOM 1932 N N . GLY A 1 253 ? 35.073 -43.431 -19.398 1.00 35.25 253 GLY A N 1
ATOM 1933 C CA . GLY A 1 253 ? 34.143 -43.995 -20.373 1.00 35.25 253 GLY A CA 1
ATOM 1934 C C . GLY A 1 253 ? 33.291 -45.140 -19.833 1.00 35.25 253 GLY A C 1
ATOM 1935 O O . GLY A 1 253 ? 33.438 -45.547 -18.688 1.00 35.25 253 GLY A O 1
ATOM 1936 N N . SER A 1 254 ? 32.443 -45.697 -20.698 1.00 34.28 254 SER A N 1
ATOM 1937 C CA . SER A 1 254 ? 32.249 -47.147 -20.795 1.00 34.28 254 SER A CA 1
ATOM 1938 C C . SER A 1 254 ? 31.460 -47.516 -22.053 1.00 34.28 254 SER A C 1
ATOM 1940 O O . SER A 1 254 ? 30.703 -46.717 -22.602 1.00 34.28 254 SER A O 1
ATOM 1942 N N . ALA A 1 255 ? 31.699 -48.733 -22.521 1.00 38.97 255 ALA A N 1
ATOM 1943 C CA . ALA A 1 255 ? 31.255 -49.294 -23.783 1.00 38.97 255 ALA A CA 1
ATOM 1944 C C . ALA A 1 255 ? 29.796 -49.799 -23.780 1.00 38.97 255 ALA A C 1
ATOM 1946 O O . ALA A 1 255 ? 29.260 -50.220 -22.763 1.00 38.97 255 ALA A O 1
ATOM 1947 N N . ARG A 1 256 ? 29.217 -49.790 -24.991 1.00 41.56 256 ARG A N 1
ATOM 1948 C CA . ARG A 1 256 ? 28.273 -50.744 -25.615 1.00 41.56 256 ARG A CA 1
ATOM 1949 C C . ARG A 1 256 ? 27.321 -51.555 -24.711 1.00 41.56 256 ARG A C 1
ATOM 1951 O O . ARG A 1 256 ? 27.740 -52.512 -24.076 1.00 41.56 256 ARG A O 1
ATOM 1958 N N . SER A 1 257 ? 26.013 -51.343 -24.890 1.00 34.62 257 SER A N 1
ATOM 1959 C CA . SER A 1 257 ? 25.030 -52.437 -24.998 1.00 34.62 257 SER A CA 1
ATOM 1960 C C . SER A 1 257 ? 23.717 -51.946 -25.622 1.00 34.62 257 SER A C 1
ATOM 1962 O O . SER A 1 257 ? 23.189 -50.895 -25.272 1.00 34.62 257 SER A O 1
ATOM 1964 N N . SER A 1 258 ? 23.219 -52.718 -26.580 1.00 44.06 258 SER A N 1
ATOM 1965 C CA . SER A 1 258 ? 21.953 -52.577 -27.296 1.00 44.06 258 SER A CA 1
ATOM 1966 C C . SER A 1 258 ? 20.779 -53.171 -26.509 1.00 44.06 258 SER A C 1
ATOM 1968 O O . SER A 1 258 ? 20.849 -54.355 -26.182 1.00 44.06 258 SER A O 1
ATOM 1970 N N . ARG A 1 259 ? 19.668 -52.434 -26.325 1.00 34.06 259 ARG A N 1
ATOM 1971 C CA . ARG A 1 259 ? 18.288 -52.978 -26.415 1.00 34.06 259 ARG A CA 1
ATOM 1972 C C . ARG A 1 259 ? 17.183 -51.934 -26.174 1.00 34.06 259 ARG A C 1
ATOM 1974 O O . ARG A 1 259 ? 17.228 -51.193 -25.206 1.00 34.06 259 ARG A O 1
ATOM 1981 N N . ALA A 1 260 ? 16.160 -52.040 -27.026 1.00 32.22 260 ALA A N 1
ATOM 1982 C CA . ALA A 1 260 ? 14.731 -51.789 -26.799 1.00 32.22 260 ALA A CA 1
ATOM 1983 C C . ALA A 1 260 ? 14.208 -50.347 -26.575 1.00 32.22 260 ALA A C 1
ATOM 1985 O O . ALA A 1 260 ? 14.270 -49.770 -25.498 1.00 32.22 260 ALA A O 1
ATOM 1986 N N . SER A 1 261 ? 13.586 -49.840 -27.644 1.00 44.44 261 SER A N 1
ATOM 1987 C CA . SER A 1 261 ? 12.272 -49.176 -27.709 1.00 44.44 261 SER A CA 1
ATOM 1988 C C . SER A 1 261 ? 11.489 -48.931 -26.406 1.00 44.44 261 SER A C 1
ATOM 1990 O O . SER A 1 261 ? 10.962 -49.879 -25.831 1.00 44.44 261 SER A O 1
ATOM 1992 N N . SER A 1 262 ? 11.238 -47.653 -26.082 1.00 35.56 262 SER A N 1
ATOM 1993 C CA . SER A 1 262 ? 9.910 -47.152 -25.674 1.00 35.56 262 SER A CA 1
ATOM 1994 C C . SER A 1 262 ? 9.891 -45.625 -25.486 1.00 35.56 262 SER A C 1
ATOM 1996 O O . SER A 1 262 ? 10.758 -45.072 -24.819 1.00 35.56 262 SER A O 1
ATOM 1998 N N . ALA A 1 263 ? 8.822 -45.008 -25.997 1.00 35.34 263 ALA A N 1
ATOM 1999 C CA . ALA A 1 263 ? 8.221 -43.734 -25.590 1.00 35.34 263 ALA A CA 1
ATOM 2000 C C . ALA A 1 263 ? 8.976 -42.415 -25.868 1.00 35.34 263 ALA A C 1
ATOM 2002 O O . ALA A 1 263 ? 9.926 -42.017 -25.198 1.00 35.34 263 ALA A O 1
ATOM 2003 N N . ALA A 1 264 ? 8.411 -41.663 -26.814 1.00 42.75 264 ALA A N 1
ATOM 2004 C CA . ALA A 1 264 ? 8.674 -40.256 -27.052 1.00 42.75 264 ALA A CA 1
ATOM 2005 C C . ALA A 1 264 ? 8.456 -39.414 -25.779 1.00 42.75 264 ALA A C 1
ATOM 2007 O O . ALA A 1 264 ? 7.331 -39.212 -25.325 1.00 42.75 264 ALA A O 1
ATOM 2008 N N . ARG A 1 265 ? 9.543 -38.861 -25.238 1.00 38.19 265 ARG A N 1
ATOM 2009 C CA . ARG A 1 265 ? 9.526 -37.642 -24.422 1.00 38.19 265 ARG A CA 1
ATOM 2010 C C . ARG A 1 265 ? 10.656 -36.762 -24.932 1.00 38.19 265 ARG A C 1
ATOM 2012 O O . ARG A 1 265 ? 11.822 -37.129 -24.839 1.00 38.19 265 ARG A O 1
ATOM 2019 N N . SER A 1 266 ? 10.300 -35.623 -25.515 1.00 39.47 266 SER A N 1
ATOM 2020 C CA . SER A 1 266 ? 11.232 -34.606 -25.995 1.00 39.47 266 SER A CA 1
ATOM 2021 C C . SER A 1 266 ? 12.057 -34.059 -24.822 1.00 39.47 266 SER A C 1
ATOM 2023 O O . SER A 1 266 ? 11.641 -33.134 -24.121 1.00 39.47 266 SER A O 1
ATOM 2025 N N . GLY A 1 267 ? 13.211 -34.677 -24.580 1.00 36.03 267 GLY A N 1
ATOM 2026 C CA . GLY A 1 267 ? 14.204 -34.241 -23.613 1.00 36.03 267 GLY A CA 1
ATOM 2027 C C . GLY A 1 267 ? 14.926 -33.004 -24.129 1.00 36.03 267 GLY A C 1
ATOM 2028 O O . GLY A 1 267 ? 15.688 -33.069 -25.091 1.00 36.03 267 GLY A O 1
ATOM 2029 N N . ARG A 1 268 ? 14.670 -31.869 -23.477 1.00 43.91 268 ARG A N 1
ATOM 2030 C CA . ARG A 1 268 ? 15.490 -30.660 -23.568 1.00 43.91 268 ARG A CA 1
ATOM 2031 C C . ARG A 1 268 ? 16.937 -31.018 -23.213 1.00 43.91 268 ARG A C 1
ATOM 2033 O O . ARG A 1 268 ? 17.182 -31.554 -22.135 1.00 43.91 268 ARG A O 1
ATOM 2040 N N . GLY A 1 269 ? 17.883 -30.680 -24.092 1.00 52.22 269 GLY A N 1
ATOM 2041 C CA . GLY A 1 269 ? 19.299 -30.575 -23.723 1.00 52.22 269 GLY A CA 1
ATOM 2042 C C . GLY A 1 269 ? 19.497 -29.547 -22.597 1.00 52.22 269 GLY A C 1
ATOM 2043 O O . GLY A 1 269 ? 18.531 -28.871 -22.228 1.00 52.22 269 GLY A O 1
ATOM 2044 N N . PRO A 1 270 ? 20.710 -29.402 -22.033 1.00 54.66 270 PRO A N 1
ATOM 2045 C CA . PRO A 1 270 ? 20.969 -28.420 -20.987 1.00 54.66 270 PRO A CA 1
ATOM 2046 C C . PRO A 1 270 ? 20.701 -27.026 -21.559 1.00 54.66 270 PRO A C 1
ATOM 2048 O O . PRO A 1 270 ? 21.509 -26.456 -22.291 1.00 54.66 270 PRO A O 1
ATOM 2051 N N . GLY A 1 271 ? 19.494 -26.522 -21.299 1.00 58.78 271 GLY A N 1
ATOM 2052 C CA . GLY A 1 271 ? 19.048 -25.228 -21.770 1.00 58.78 271 GLY A CA 1
ATOM 2053 C C . GLY A 1 271 ? 19.997 -24.181 -21.220 1.00 58.78 271 GLY A C 1
ATOM 2054 O O . GLY A 1 271 ? 20.323 -24.205 -20.032 1.00 58.78 271 GLY A O 1
ATOM 2055 N N . ARG A 1 272 ? 20.449 -23.278 -22.096 1.00 75.50 272 ARG A N 1
ATOM 2056 C CA . ARG A 1 272 ? 21.075 -22.014 -21.697 1.00 75.50 272 ARG A CA 1
ATOM 2057 C C . ARG A 1 272 ? 20.352 -21.494 -20.458 1.00 75.50 272 ARG A C 1
ATOM 2059 O O . ARG A 1 272 ? 19.126 -21.403 -20.472 1.00 75.50 272 ARG A O 1
ATOM 2066 N N . PHE A 1 273 ? 21.116 -21.202 -19.409 1.00 77.00 273 PHE A N 1
ATOM 2067 C CA . PHE A 1 273 ? 20.581 -20.656 -18.171 1.00 77.00 273 PHE A CA 1
ATOM 2068 C C . PHE A 1 273 ? 19.722 -19.432 -18.502 1.00 77.00 273 PHE A C 1
ATOM 2070 O O . PHE A 1 273 ? 20.237 -18.423 -18.983 1.00 77.00 273 PHE A O 1
ATOM 2077 N N . ASP A 1 274 ? 18.412 -19.562 -18.298 1.00 80.25 274 ASP A N 1
ATOM 2078 C CA . ASP A 1 274 ? 17.464 -18.469 -18.447 1.00 80.25 274 ASP A CA 1
ATOM 2079 C C . ASP A 1 274 ? 17.295 -17.819 -17.065 1.00 80.25 274 ASP A C 1
ATOM 2081 O O . ASP A 1 274 ? 16.618 -18.383 -16.192 1.00 80.25 274 ASP A O 1
ATOM 2085 N N . PRO A 1 275 ? 17.908 -16.645 -16.829 1.00 80.81 275 PRO A N 1
ATOM 2086 C CA . PRO A 1 275 ? 17.836 -15.975 -15.537 1.00 80.81 275 PRO A CA 1
ATOM 2087 C C . PRO A 1 275 ? 16.393 -15.613 -15.157 1.00 80.81 275 PRO A C 1
ATOM 2089 O O . PRO A 1 275 ? 16.078 -15.522 -13.971 1.00 80.81 275 PRO A O 1
ATOM 2092 N N . THR A 1 276 ? 15.485 -15.466 -16.129 1.00 82.81 276 THR A N 1
ATOM 2093 C CA . THR A 1 276 ? 14.074 -15.151 -15.862 1.00 82.81 276 THR A CA 1
ATOM 2094 C C . THR A 1 276 ? 13.270 -16.377 -15.440 1.00 82.81 276 THR A C 1
ATOM 2096 O O . THR A 1 276 ? 12.334 -16.251 -14.646 1.00 82.81 276 THR A O 1
ATOM 2099 N N . ALA A 1 277 ? 13.624 -17.564 -15.938 1.00 84.44 277 ALA A N 1
ATOM 2100 C CA . ALA A 1 277 ? 13.019 -18.821 -15.507 1.00 84.44 277 ALA A CA 1
ATOM 2101 C C . ALA A 1 277 ? 13.453 -19.160 -14.075 1.00 84.44 277 ALA A C 1
ATOM 2103 O O . ALA A 1 277 ? 12.612 -19.492 -13.244 1.00 84.44 277 ALA A O 1
ATOM 2104 N N . TYR A 1 278 ? 14.735 -18.954 -13.757 1.00 85.62 278 TYR A N 1
ATOM 2105 C CA . TYR A 1 278 ? 15.272 -19.176 -12.413 1.00 85.62 278 TYR A CA 1
ATOM 2106 C C . TYR A 1 278 ? 14.634 -18.258 -11.357 1.00 85.62 278 TYR A C 1
ATOM 2108 O O . TYR A 1 278 ? 14.290 -18.706 -10.263 1.00 85.62 278 TYR A O 1
ATOM 2116 N N . VAL A 1 279 ? 14.427 -16.972 -11.670 1.00 91.62 279 VAL A N 1
ATOM 2117 C CA . VAL A 1 279 ? 13.756 -16.035 -10.748 1.00 91.62 279 VAL A CA 1
ATOM 2118 C C . VAL A 1 279 ? 12.283 -16.406 -10.542 1.00 91.62 279 VAL A C 1
ATOM 2120 O O . VAL A 1 279 ? 11.812 -16.365 -9.405 1.00 91.62 279 VAL A O 1
ATOM 2123 N N . ARG A 1 280 ? 11.574 -16.823 -11.601 1.00 89.81 280 ARG A N 1
ATOM 2124 C CA . ARG A 1 280 ? 10.178 -17.288 -11.512 1.00 89.81 280 ARG A CA 1
ATOM 2125 C C . ARG A 1 280 ? 10.047 -18.558 -10.677 1.00 89.81 280 ARG A C 1
ATOM 2127 O O . ARG A 1 280 ? 9.272 -18.569 -9.726 1.00 89.81 280 ARG A O 1
ATOM 2134 N N . GLU A 1 281 ? 10.869 -19.569 -10.948 1.00 91.50 281 GLU A N 1
ATOM 2135 C CA . GLU A 1 281 ? 10.907 -20.813 -10.170 1.00 91.50 281 GLU A CA 1
ATOM 2136 C C . GLU A 1 281 ? 11.235 -20.536 -8.692 1.00 91.50 281 GLU A C 1
ATOM 2138 O O . GLU A 1 281 ? 10.628 -21.102 -7.779 1.00 91.50 281 GLU A O 1
ATOM 2143 N N . ARG A 1 282 ? 12.156 -19.599 -8.426 1.00 91.69 282 ARG A N 1
ATOM 2144 C CA . ARG A 1 282 ? 12.513 -19.194 -7.060 1.00 91.69 282 ARG A CA 1
ATOM 2145 C C . ARG A 1 282 ? 11.363 -18.486 -6.337 1.00 91.69 282 ARG A C 1
ATOM 2147 O O . ARG A 1 282 ? 11.161 -18.753 -5.151 1.00 91.69 282 ARG A O 1
ATOM 2154 N N . GLN A 1 283 ? 10.616 -17.613 -7.016 1.00 90.75 283 GLN A N 1
ATOM 2155 C CA . GLN A 1 283 ? 9.434 -16.950 -6.451 1.00 90.75 283 GLN A CA 1
ATOM 2156 C C . GLN A 1 283 ? 8.297 -17.944 -6.190 1.00 90.75 283 GLN A C 1
ATOM 2158 O O . GLN A 1 283 ? 7.715 -17.941 -5.105 1.00 90.75 283 GLN A O 1
ATOM 2163 N N . GLU A 1 284 ? 8.032 -18.849 -7.130 1.00 89.81 284 GLU A N 1
ATOM 2164 C CA . GLU A 1 284 ? 6.997 -19.877 -7.011 1.00 89.81 284 GLU A CA 1
ATOM 2165 C C . GLU A 1 284 ? 7.292 -20.838 -5.852 1.00 89.81 284 GLU A C 1
ATOM 2167 O O . GLU A 1 284 ? 6.427 -21.132 -5.025 1.00 89.81 284 GLU A O 1
ATOM 2172 N N . ARG A 1 285 ? 8.560 -21.230 -5.683 1.00 90.69 285 ARG A N 1
ATOM 2173 C CA . ARG A 1 285 ? 9.000 -22.066 -4.560 1.00 90.69 285 ARG A CA 1
ATOM 2174 C C . ARG A 1 285 ? 8.883 -21.361 -3.203 1.00 90.69 285 ARG A C 1
ATOM 2176 O O . ARG A 1 285 ? 8.632 -22.024 -2.193 1.00 90.69 285 ARG A O 1
ATOM 2183 N N . GLN A 1 286 ? 9.028 -20.034 -3.152 1.00 87.56 286 GLN A N 1
ATOM 2184 C CA . GLN A 1 286 ? 8.750 -19.249 -1.942 1.00 87.56 286 GLN A CA 1
ATOM 2185 C C . GLN A 1 286 ? 7.242 -19.129 -1.670 1.00 87.56 286 GLN A C 1
ATOM 2187 O O . GLN A 1 286 ? 6.820 -19.300 -0.526 1.00 87.56 286 GLN A O 1
ATOM 2192 N N . ALA A 1 287 ? 6.418 -18.915 -2.699 1.00 89.31 287 ALA A N 1
ATOM 2193 C CA . ALA A 1 287 ? 4.960 -18.861 -2.576 1.00 89.31 287 ALA A CA 1
ATOM 2194 C C . ALA A 1 287 ? 4.359 -20.209 -2.129 1.00 89.31 287 ALA A C 1
ATOM 2196 O O . ALA A 1 287 ? 3.513 -20.252 -1.233 1.00 89.31 287 ALA A O 1
ATOM 2197 N N . ALA A 1 288 ? 4.861 -21.326 -2.663 1.00 86.75 288 ALA A N 1
ATOM 2198 C CA . ALA A 1 288 ? 4.480 -22.679 -2.256 1.00 86.75 288 ALA A CA 1
ATOM 2199 C C . ALA A 1 288 ? 4.839 -22.978 -0.788 1.00 86.75 288 ALA A C 1
ATOM 2201 O O . ALA A 1 288 ? 4.116 -23.680 -0.081 1.00 86.75 288 ALA A O 1
ATOM 2202 N N . ARG A 1 289 ? 5.952 -22.425 -0.290 1.00 84.56 289 ARG A N 1
ATOM 2203 C CA . ARG A 1 289 ? 6.323 -22.534 1.129 1.00 84.56 289 ARG A CA 1
ATOM 2204 C C . ARG A 1 289 ? 5.400 -21.716 2.032 1.00 84.56 289 ARG A C 1
ATOM 2206 O O . ARG A 1 289 ? 4.995 -22.223 3.072 1.00 84.56 289 ARG A O 1
ATOM 2213 N N . ARG A 1 290 ? 5.039 -20.496 1.620 1.00 81.69 290 ARG A N 1
ATOM 2214 C CA . ARG A 1 290 ? 4.129 -19.615 2.375 1.00 81.69 290 ARG A CA 1
ATOM 2215 C C . ARG A 1 290 ? 2.696 -20.151 2.417 1.00 81.69 290 ARG A C 1
ATOM 2217 O O . ARG A 1 290 ? 2.052 -20.083 3.457 1.00 81.69 290 ARG A O 1
ATOM 2224 N N . SER A 1 291 ? 2.205 -20.732 1.325 1.00 78.12 291 SER A N 1
ATOM 2225 C CA . SER A 1 291 ? 0.881 -21.375 1.301 1.00 78.12 291 SER A CA 1
ATOM 2226 C C . SER A 1 291 ? 0.833 -22.626 2.184 1.00 78.12 291 SER A C 1
ATOM 2228 O O . SER A 1 291 ? -0.113 -22.788 2.949 1.00 78.12 291 SER A O 1
ATOM 2230 N N . ARG A 1 292 ? 1.889 -23.453 2.182 1.00 76.75 292 ARG A N 1
ATOM 2231 C CA . ARG A 1 292 ? 2.004 -24.623 3.075 1.00 76.75 292 ARG A CA 1
ATOM 2232 C C . ARG A 1 292 ? 2.123 -24.274 4.560 1.00 76.75 292 ARG A C 1
ATOM 2234 O O . ARG A 1 292 ? 1.696 -25.067 5.396 1.00 76.75 292 ARG A O 1
ATOM 2241 N N . SER A 1 293 ? 2.713 -23.130 4.913 1.00 73.31 293 SER A N 1
ATOM 2242 C CA . SER A 1 293 ? 2.711 -22.665 6.308 1.00 73.31 293 SER A CA 1
ATOM 2243 C C . SER A 1 293 ? 1.340 -22.133 6.725 1.00 73.31 293 SER A C 1
ATOM 2245 O O . SER A 1 293 ? 0.939 -22.341 7.863 1.00 73.31 293 SER A O 1
ATOM 2247 N N . ASN A 1 294 ? 0.602 -21.513 5.799 1.00 69.06 294 ASN A N 1
ATOM 2248 C CA . ASN A 1 294 ? -0.727 -20.963 6.070 1.00 69.06 294 ASN A CA 1
ATOM 2249 C C . ASN A 1 294 ? -1.820 -22.044 6.179 1.00 69.06 294 ASN A C 1
ATOM 2251 O O . ASN A 1 294 ? -2.825 -21.843 6.849 1.00 69.06 294 ASN A O 1
ATOM 2255 N N . SER A 1 295 ? -1.623 -23.212 5.556 1.00 62.97 295 SER A N 1
ATOM 2256 C CA . SER A 1 295 ? -2.549 -24.352 5.650 1.00 62.97 295 SER A CA 1
ATOM 2257 C C . SER A 1 295 ? -2.333 -25.234 6.888 1.00 62.97 295 SER A C 1
ATOM 2259 O O . SER A 1 295 ? -3.075 -26.189 7.088 1.00 62.97 295 SER A O 1
ATOM 2261 N N . ARG A 1 296 ? -1.303 -24.971 7.707 1.00 58.62 296 ARG A N 1
ATOM 2262 C CA . ARG A 1 296 ? -1.015 -25.732 8.940 1.00 58.62 296 ARG A CA 1
ATOM 2263 C C . ARG A 1 296 ? -1.601 -25.105 10.209 1.00 58.62 296 ARG A C 1
ATOM 2265 O O . ARG A 1 296 ? -1.544 -25.734 11.258 1.00 58.62 296 ARG A O 1
ATOM 2272 N N . THR A 1 297 ? -2.174 -23.907 10.123 1.00 56.72 297 THR A N 1
ATOM 2273 C CA . THR A 1 297 ? -2.704 -23.147 11.271 1.00 56.72 297 THR A CA 1
ATOM 2274 C C . THR A 1 297 ? -4.230 -23.161 11.387 1.00 56.72 297 THR A C 1
ATOM 2276 O O . THR A 1 297 ? -4.778 -22.505 12.265 1.00 56.72 297 THR A O 1
ATOM 2279 N N . THR A 1 298 ? -4.936 -23.941 10.567 1.00 52.91 298 THR A N 1
ATOM 2280 C CA . THR A 1 298 ? -6.401 -24.079 10.624 1.00 52.91 298 THR A CA 1
ATOM 2281 C C . THR A 1 298 ? -6.801 -25.522 10.925 1.00 52.91 298 THR A C 1
ATOM 2283 O O . THR A 1 298 ? -7.202 -26.280 10.051 1.00 52.91 298 THR A O 1
ATOM 2286 N N . THR A 1 299 ? -6.700 -25.912 12.198 1.00 54.34 299 THR A N 1
ATOM 2287 C CA . THR A 1 299 ? -7.528 -27.000 12.743 1.00 54.34 299 THR A CA 1
ATOM 2288 C C . THR A 1 299 ? -8.583 -26.369 13.655 1.00 54.34 299 THR A C 1
ATOM 2290 O O . THR A 1 299 ? -8.218 -25.722 14.639 1.00 54.34 299 THR A O 1
ATOM 2293 N N . PRO A 1 300 ? -9.887 -26.484 13.345 1.00 47.62 300 PRO A N 1
ATOM 2294 C CA . PRO A 1 300 ? -10.929 -26.078 14.269 1.00 47.62 300 PRO A CA 1
ATOM 2295 C C . PRO A 1 300 ? -11.037 -27.157 15.349 1.00 47.62 300 PRO A C 1
ATOM 2297 O O . PRO A 1 300 ? -11.306 -28.325 15.074 1.00 47.62 300 PRO A O 1
ATOM 2300 N N . ARG A 1 301 ? -10.786 -26.764 16.596 1.00 48.62 301 ARG A N 1
ATOM 2301 C CA . ARG A 1 301 ? -10.995 -27.597 17.780 1.00 48.62 301 ARG A CA 1
ATOM 2302 C C . ARG A 1 301 ? -12.511 -27.696 18.010 1.00 48.62 301 ARG A C 1
ATOM 2304 O O . ARG A 1 301 ? -13.113 -26.769 18.541 1.00 48.62 301 ARG A O 1
ATOM 2311 N N . GLY A 1 302 ? -13.120 -28.787 17.548 1.00 43.75 302 GLY A N 1
ATOM 2312 C CA . GLY A 1 302 ? -14.554 -29.065 17.654 1.00 43.75 302 GLY A CA 1
ATOM 2313 C C . GLY A 1 302 ? -14.837 -30.303 18.504 1.00 43.75 302 GLY A C 1
ATOM 2314 O O . GLY A 1 302 ? -14.640 -31.417 18.041 1.00 43.75 302 GLY A O 1
ATOM 2315 N N . VAL A 1 303 ? -15.225 -30.048 19.757 1.00 52.22 303 VAL A N 1
ATOM 2316 C CA . VAL A 1 303 ? -16.316 -30.654 20.554 1.00 52.22 303 VAL A CA 1
ATOM 2317 C C . VAL A 1 303 ? -16.646 -32.142 20.312 1.00 52.22 303 VAL A C 1
ATOM 2319 O O . VAL A 1 303 ? -17.180 -32.513 19.271 1.00 52.22 303 VAL A O 1
ATOM 2322 N N . GLY A 1 304 ? -16.400 -32.979 21.329 1.00 40.41 304 GLY A N 1
ATOM 2323 C CA . GLY A 1 304 ? -16.872 -34.371 21.402 1.00 40.41 304 GLY A CA 1
ATOM 2324 C C . GLY A 1 304 ? -18.329 -34.488 21.885 1.00 40.41 304 GLY A C 1
ATOM 2325 O O . GLY A 1 304 ? -18.781 -33.600 22.612 1.00 40.41 304 GLY A O 1
ATOM 2326 N N . PRO A 1 305 ? -19.066 -35.552 21.508 1.00 61.22 305 PRO A N 1
ATOM 2327 C CA . PRO A 1 305 ? -20.404 -35.802 22.027 1.00 61.22 305 PRO A CA 1
ATOM 2328 C C . PRO A 1 305 ? -20.387 -36.707 23.269 1.00 61.22 305 PRO A C 1
ATOM 2330 O O . PRO A 1 305 ? -19.508 -37.558 23.428 1.00 61.22 305 PRO A O 1
ATOM 2333 N N . ALA A 1 306 ? -21.378 -36.453 24.125 1.00 45.47 306 ALA A N 1
ATOM 2334 C CA . ALA A 1 306 ? -21.827 -37.272 25.246 1.00 45.47 306 ALA A CA 1
ATOM 2335 C C . ALA A 1 306 ? -22.590 -38.520 24.778 1.00 45.47 306 ALA A C 1
ATOM 2337 O O . ALA A 1 306 ? -23.113 -38.491 23.639 1.00 45.47 306 ALA A O 1
#

Foldseek 3Di:
DDDDDDDDDDPPPPPPPPVPPPCPQWDWDWDWDDDDPDIDTDTHTDDRDPDDDPVVVVVVVVVVVVVVVVVVCVVVPDDDVVVVVVVVVVVVVVVVVVVVVVVVVVVVVVVVVVVVVVVVVVVVVVVVVVVVVVVVVVVVVVVVVVVVVVVVVVVVVVVVVVVVVVVVVVVVVVVVVVVVVVVVVVVVVVVVVVVVCVVVVPDDDDDDDDDDDDDDDDDDDDDDDDDDDDDDDDDDDDDDDDDDDDDDDDDDDDDDDDDDDDDDDPDDDPDDDDVVVVVVVVVVVVVVVVVVVVVVPDDPPDDDDD

InterPro domains:
  IPR049733 Coiled-coil domain-containing protein 61, N-terminal head domain [PF27933] (21-52)

Radius of gyration: 72.31 Å; chains: 1; bounding box: 164×95×181 Å

Sequence (306 aa):
SRKASSPSASGAGAPSSAPGGPHSRKRYLILTYTVEFDRVHYPLPLAFEDEPSAESMQRTIRRLRRDLAEQRSAAAGAPDPRAERELQALRVRLSEAREEAGRAKAEAREAVRQLANSEAARKEAEASYAALRTSGRKDAKRMQAEADQLRAKLEATEAATSKAADAIREGEAEAVSLLRETNEKLRQRVRELTRQLKDLGSRPYAQPVARPTRHRTPSPAPARGRRVRRDPAAAGDRAASRGSVGSRASSVGSARSSRASSAARSGRGPGRFDPTAYVRERQERQAARRSRSNSRTTTPRGVGPA

Organism: Cafeteria roenbergensis (NCBI:txid33653)

pLDDT: mean 74.53, std 24.15, range [32.12, 98.12]